Protein AF-A0A821DE70-F1 (afdb_monomer_lite)

Secondary structure (DSSP, 8-state):
-HHHHHHHHTTSHHHHHHHHHHHHHHHHHTTSSS--HHHH---TTS-S----S--HHHHHHHHHHHHHHTTT-TTHHHHHHHHHHHS-HHHHHHHHHT----TT-HHHHHHHHTPPTT-HHHHHHHHHHHTSSSPPPHHHHHHHHHHHHHH---GGGGGGGGGGS-HHHHHHHHHHHTTS-HHHHHHHHHHHHGGGGS-SS--S----HHHHHHHHHTS-TTTS-HHHHHHHHHHHHH-TTTS-HHHHHHHHHHHHTSSSPPTTHHHHHHHHHHH-GGGHHHHHHH-

Structure (mmCIF, N/CA/C/O backbone):
data_AF-A0A821DE70-F1
#
_entry.id   AF-A0A821DE70-F1
#
loop_
_atom_site.group_PDB
_atom_site.id
_atom_site.type_symbol
_atom_site.label_atom_id
_atom_site.label_alt_id
_atom_site.label_comp_id
_atom_site.label_asym_id
_atom_site.label_entity_id
_atom_site.label_seq_id
_atom_site.pdbx_PDB_ins_code
_atom_site.Cartn_x
_atom_site.Cartn_y
_atom_site.Cartn_z
_atom_site.occupancy
_atom_site.B_iso_or_equiv
_atom_site.auth_seq_id
_atom_site.auth_comp_id
_atom_site.auth_asym_id
_atom_site.auth_atom_id
_atom_site.pdbx_PDB_model_num
ATOM 1 N N . MET A 1 1 ? 26.015 22.992 -18.563 1.00 29.41 1 MET A N 1
ATOM 2 C CA . MET A 1 1 ? 25.793 23.488 -19.945 1.00 29.41 1 MET A CA 1
ATOM 3 C C . MET A 1 1 ? 25.348 22.414 -20.948 1.00 29.41 1 MET A C 1
ATOM 5 O O . MET A 1 1 ? 24.567 22.750 -21.824 1.00 29.41 1 MET A O 1
ATOM 9 N N . GLN A 1 2 ? 25.748 21.136 -20.830 1.00 35.53 2 GLN A N 1
ATOM 10 C CA . GLN A 1 2 ? 25.318 20.084 -21.779 1.00 35.53 2 GLN A CA 1
ATOM 11 C C . GLN A 1 2 ? 23.844 19.629 -21.655 1.00 35.53 2 GLN A C 1
ATOM 13 O O . GLN A 1 2 ? 23.287 19.106 -22.616 1.00 35.53 2 GLN A O 1
ATOM 18 N N . TYR A 1 3 ? 23.185 19.858 -20.514 1.00 37.94 3 TYR A N 1
ATOM 19 C CA . TYR A 1 3 ? 21.777 19.473 -20.307 1.00 37.94 3 TYR A CA 1
ATOM 20 C C . TYR A 1 3 ? 20.766 20.397 -21.012 1.00 37.94 3 TYR A C 1
ATOM 22 O O . TYR A 1 3 ? 19.708 19.945 -21.438 1.00 37.94 3 TYR A O 1
ATOM 30 N N . VAL A 1 4 ? 21.101 21.681 -21.180 1.00 35.84 4 VAL A N 1
ATOM 31 C CA . VAL A 1 4 ? 20.195 22.692 -21.762 1.00 35.84 4 VAL A CA 1
ATOM 32 C C . VAL A 1 4 ? 20.172 22.614 -23.294 1.00 35.84 4 VAL A C 1
ATOM 34 O O . VAL A 1 4 ? 19.129 22.809 -23.906 1.00 35.84 4 VAL A O 1
ATOM 37 N N . LEU A 1 5 ? 21.290 22.236 -23.924 1.00 40.12 5 LEU A N 1
ATOM 38 C CA . LEU A 1 5 ? 21.371 22.063 -25.380 1.00 40.12 5 LEU A CA 1
ATOM 39 C C . LEU A 1 5 ? 20.614 20.820 -25.877 1.00 40.12 5 LEU A C 1
ATOM 41 O O . LEU A 1 5 ? 20.003 20.873 -26.940 1.00 40.12 5 LEU A O 1
ATOM 45 N N . LYS A 1 6 ? 20.591 19.720 -25.105 1.00 50.03 6 LYS A N 1
ATOM 46 C CA . LYS A 1 6 ? 19.874 18.490 -25.492 1.00 50.03 6 LYS A CA 1
ATOM 47 C C . LYS A 1 6 ? 18.356 18.675 -25.541 1.00 50.03 6 LYS A C 1
ATOM 49 O O . LYS A 1 6 ? 17.728 18.133 -26.442 1.00 50.03 6 LYS A O 1
ATOM 54 N N . LYS A 1 7 ? 17.774 19.468 -24.634 1.00 48.31 7 LYS A N 1
ATOM 55 C CA . LYS A 1 7 ? 16.316 19.659 -24.557 1.00 48.31 7 LYS A CA 1
ATOM 56 C C . LYS A 1 7 ? 15.743 20.383 -25.791 1.00 48.31 7 LYS A C 1
ATOM 58 O O . LYS A 1 7 ? 14.676 20.009 -26.254 1.00 48.31 7 LYS A O 1
ATOM 63 N N . ASN A 1 8 ? 16.504 21.304 -26.391 1.00 49.06 8 ASN A N 1
ATOM 64 C CA . ASN A 1 8 ? 16.053 22.126 -27.528 1.00 49.06 8 ASN A CA 1
ATOM 65 C C . ASN A 1 8 ? 16.317 21.493 -28.915 1.00 49.06 8 ASN A C 1
ATOM 67 O O . ASN A 1 8 ? 15.771 21.937 -29.920 1.00 49.06 8 ASN A O 1
ATOM 71 N N . LEU A 1 9 ? 17.164 20.458 -29.007 1.00 53.91 9 LEU A N 1
ATOM 72 C CA . LEU A 1 9 ? 17.449 19.753 -30.271 1.00 53.91 9 LEU A CA 1
ATOM 73 C C . LEU A 1 9 ? 16.368 18.724 -30.639 1.00 53.91 9 LEU A C 1
ATOM 75 O O . LEU A 1 9 ? 16.202 18.409 -31.814 1.00 53.91 9 LEU A O 1
ATOM 79 N N . HIS A 1 10 ? 15.615 18.235 -29.651 1.00 53.44 10 HIS A N 1
ATOM 80 C CA . HIS A 1 10 ? 14.504 17.298 -29.843 1.00 53.44 10 HIS A CA 1
ATOM 81 C C . HIS A 1 10 ? 13.223 17.938 -30.390 1.00 53.44 10 HIS A C 1
ATOM 83 O O . HIS A 1 10 ? 12.336 17.216 -30.843 1.00 53.44 10 HIS A O 1
ATOM 89 N N . GLU A 1 11 ? 13.136 19.269 -30.360 1.00 54.28 11 GLU A N 1
ATOM 90 C CA . GLU A 1 11 ? 12.013 20.041 -30.904 1.00 54.28 11 GLU A CA 1
ATOM 91 C C . GLU A 1 11 ? 12.098 20.196 -32.431 1.00 54.28 11 GLU A C 1
ATOM 93 O O . GLU A 1 11 ? 11.100 20.487 -33.083 1.00 54.28 11 GLU A O 1
ATOM 98 N N . LYS A 1 12 ? 13.273 19.949 -33.028 1.00 59.03 12 LYS A N 1
ATOM 99 C CA . LYS A 1 12 ? 13.456 19.925 -34.484 1.00 59.03 12 LYS A CA 1
ATOM 100 C C . LYS A 1 12 ? 13.155 18.523 -35.020 1.00 59.03 12 LYS A C 1
ATOM 102 O O . LYS A 1 12 ? 13.886 17.579 -34.715 1.00 59.03 12 LYS A O 1
ATOM 107 N N . GLU A 1 13 ? 12.113 18.390 -35.848 1.00 57.41 13 GLU A N 1
ATOM 108 C CA . GLU A 1 13 ? 11.654 17.102 -36.409 1.00 57.41 13 GLU A CA 1
ATOM 109 C C . GLU A 1 13 ? 12.774 16.291 -37.083 1.00 57.41 13 GLU A C 1
ATOM 111 O O . GLU A 1 13 ? 12.809 15.066 -36.963 1.00 57.41 13 GLU A O 1
ATOM 116 N N . GLU A 1 14 ? 13.742 16.968 -37.704 1.00 60.22 14 GLU A N 1
ATOM 117 C CA . GLU A 1 14 ? 14.880 16.360 -38.406 1.00 60.22 14 GLU A CA 1
ATOM 118 C C . GLU A 1 14 ? 15.806 15.536 -37.491 1.00 60.22 14 GLU A C 1
ATOM 120 O O . GLU A 1 14 ? 16.376 14.530 -37.916 1.00 60.22 14 GLU A O 1
ATOM 125 N N . PHE A 1 15 ? 15.942 15.918 -36.217 1.00 63.75 15 PHE A N 1
ATOM 126 C CA . PHE A 1 15 ? 16.851 15.259 -35.270 1.00 63.75 15 PHE A CA 1
ATOM 127 C C . PHE A 1 15 ? 16.146 14.269 -34.339 1.00 63.75 15 PHE A C 1
ATOM 129 O O . PHE A 1 15 ? 16.802 13.490 -33.646 1.00 63.75 15 PHE A O 1
ATOM 136 N N . LYS A 1 16 ? 14.813 14.216 -34.375 1.00 66.56 16 LYS A N 1
ATOM 137 C CA . LYS A 1 16 ? 14.004 13.324 -33.541 1.00 66.56 16 LYS A CA 1
ATOM 138 C C . LYS A 1 16 ? 14.326 11.844 -33.778 1.00 66.56 16 LYS A C 1
ATOM 140 O O . LYS A 1 16 ? 14.719 11.152 -32.839 1.00 66.56 16 LYS A O 1
ATOM 145 N N . GLN A 1 17 ? 14.246 11.375 -35.028 1.00 69.31 17 GLN A N 1
ATOM 146 C CA . GLN A 1 17 ? 14.514 9.967 -35.362 1.00 69.31 17 GLN A CA 1
ATOM 147 C C . GLN A 1 17 ? 15.981 9.548 -35.132 1.00 69.31 17 GLN A C 1
ATOM 149 O O . GLN A 1 17 ? 16.204 8.466 -34.578 1.00 69.31 17 GLN A O 1
ATOM 154 N N . PRO A 1 18 ? 17.002 10.347 -35.514 1.00 72.88 18 PRO A N 1
ATOM 155 C CA . PRO A 1 18 ? 18.395 10.008 -35.228 1.00 72.88 18 PRO A CA 1
ATOM 156 C C . PRO A 1 18 ? 18.703 9.916 -33.734 1.00 72.88 18 PRO A C 1
ATOM 158 O O . PRO A 1 18 ? 19.369 8.965 -33.318 1.00 72.88 18 PRO A O 1
ATOM 161 N N . ILE A 1 19 ? 18.217 10.863 -32.919 1.00 73.94 19 ILE A N 1
ATOM 162 C CA . ILE A 1 19 ? 18.520 10.858 -31.485 1.00 73.94 19 ILE A CA 1
ATOM 163 C C . ILE A 1 19 ? 17.785 9.712 -30.779 1.00 73.94 19 ILE A C 1
ATOM 165 O O . ILE A 1 19 ? 18.379 9.044 -29.935 1.00 73.94 19 ILE A O 1
ATOM 169 N N . GLU A 1 20 ? 16.542 9.414 -31.159 1.00 75.38 20 GLU A N 1
ATOM 170 C CA . GLU A 1 20 ? 15.812 8.255 -30.637 1.00 75.38 20 GLU A CA 1
ATOM 171 C C . GLU A 1 20 ? 16.511 6.935 -30.991 1.00 75.38 20 GLU A C 1
ATOM 173 O O . GLU A 1 20 ? 16.757 6.104 -30.115 1.00 75.38 20 GLU A O 1
ATOM 178 N N . ARG A 1 21 ? 16.901 6.751 -32.261 1.00 76.56 21 ARG A N 1
ATOM 179 C CA . ARG A 1 21 ? 17.632 5.557 -32.710 1.00 76.56 21 ARG A CA 1
ATOM 180 C C . ARG A 1 21 ? 18.952 5.403 -31.960 1.00 76.56 21 ARG A C 1
ATOM 182 O O . ARG A 1 21 ? 19.323 4.288 -31.594 1.00 76.56 21 ARG A O 1
ATOM 189 N N . HIS A 1 22 ? 19.647 6.510 -31.715 1.00 76.06 22 HIS A N 1
ATOM 190 C CA . HIS A 1 22 ? 20.871 6.526 -30.927 1.00 76.06 22 HIS A CA 1
ATOM 191 C C . HIS A 1 22 ? 20.600 6.130 -29.469 1.00 76.06 22 HIS A C 1
ATOM 193 O O . HIS A 1 22 ? 21.233 5.206 -28.967 1.00 76.06 22 HIS A O 1
ATOM 199 N N . ALA A 1 23 ? 19.609 6.735 -28.811 1.00 77.25 23 ALA A N 1
ATOM 200 C CA . ALA A 1 23 ? 19.245 6.415 -27.432 1.00 77.25 23 ALA A CA 1
ATOM 201 C C . ALA A 1 23 ? 18.834 4.940 -27.266 1.00 77.25 23 ALA A C 1
ATOM 203 O O . ALA A 1 23 ? 19.305 4.268 -26.351 1.00 77.25 23 ALA A O 1
ATOM 204 N N . LEU A 1 24 ? 18.027 4.402 -28.188 1.00 77.31 24 LEU A N 1
ATOM 205 C CA . LEU A 1 24 ? 17.643 2.987 -28.208 1.00 77.31 24 LEU A CA 1
ATOM 206 C C . LEU A 1 24 ? 18.839 2.059 -28.432 1.00 77.31 24 LEU A C 1
ATOM 208 O O . LEU A 1 24 ? 18.910 0.996 -27.819 1.00 77.31 24 LEU A O 1
ATOM 212 N N . LYS A 1 25 ? 19.786 2.442 -29.297 1.00 78.12 25 LYS A N 1
ATOM 213 C CA . LYS A 1 25 ? 21.012 1.666 -29.524 1.00 78.12 25 LYS A CA 1
ATOM 214 C C . LYS A 1 25 ? 21.839 1.572 -28.240 1.00 78.12 25 LYS A C 1
ATOM 216 O O . LYS A 1 25 ? 22.243 0.477 -27.866 1.00 78.12 25 LYS A O 1
ATOM 221 N N . PHE A 1 26 ? 22.030 2.691 -27.541 1.00 73.25 26 PHE A N 1
ATOM 222 C CA . PHE A 1 26 ? 22.746 2.722 -26.262 1.00 73.25 26 PHE A CA 1
ATOM 223 C C . PHE A 1 26 ? 22.029 1.929 -25.168 1.00 73.25 26 PHE A C 1
ATOM 225 O O . PHE A 1 26 ? 22.673 1.176 -24.445 1.00 73.25 26 PHE A O 1
ATOM 232 N N . LEU A 1 27 ? 20.700 2.012 -25.102 1.00 76.12 27 LEU A N 1
ATOM 233 C CA . LEU A 1 27 ? 19.912 1.236 -24.149 1.00 76.12 27 LEU A CA 1
ATOM 234 C C . LEU A 1 27 ? 19.992 -0.277 -24.427 1.00 76.12 27 LEU A C 1
ATOM 236 O O . LEU A 1 27 ? 20.077 -1.068 -23.495 1.00 76.12 27 LEU A O 1
ATOM 240 N N . LYS A 1 28 ? 20.027 -0.696 -25.700 1.00 78.69 28 LYS A N 1
ATOM 241 C CA . LYS A 1 28 ? 20.225 -2.106 -26.078 1.00 78.69 28 LYS A CA 1
ATOM 242 C C . LYS A 1 28 ? 21.607 -2.629 -25.703 1.00 78.69 28 LYS A C 1
ATOM 244 O O . LYS A 1 28 ? 21.714 -3.806 -25.376 1.00 78.69 28 LYS A O 1
ATOM 249 N N . HIS A 1 29 ? 22.644 -1.791 -25.695 1.00 78.38 29 HIS A N 1
ATOM 250 C CA . HIS A 1 29 ? 23.963 -2.233 -25.240 1.00 78.38 29 HIS A CA 1
ATOM 251 C C . HIS A 1 29 ? 23.918 -2.725 -23.789 1.00 78.38 29 HIS A C 1
ATOM 253 O O . HIS A 1 29 ? 24.567 -3.717 -23.498 1.00 78.38 29 HIS A O 1
ATOM 259 N N . LEU A 1 30 ? 23.068 -2.151 -22.928 1.00 73.81 30 LEU A N 1
ATOM 260 C CA . LEU A 1 30 ? 22.905 -2.597 -21.535 1.00 73.81 30 LEU A CA 1
ATOM 261 C C . LEU A 1 30 ? 22.410 -4.047 -21.394 1.00 73.81 30 LEU A C 1
ATOM 263 O O . LEU A 1 30 ? 22.579 -4.641 -20.335 1.00 73.81 30 LEU A O 1
ATOM 267 N N . THR A 1 31 ? 21.801 -4.626 -22.436 1.00 74.00 31 THR A N 1
ATOM 268 C CA . THR A 1 31 ? 21.417 -6.052 -22.443 1.00 74.00 31 THR A CA 1
ATOM 269 C C . THR A 1 31 ? 22.573 -6.996 -22.776 1.00 74.00 31 THR A C 1
ATOM 271 O O . THR A 1 31 ? 22.446 -8.203 -22.589 1.00 74.00 31 THR A O 1
ATOM 274 N N . ALA A 1 32 ? 23.697 -6.475 -23.276 1.00 74.19 32 ALA A N 1
ATOM 275 C CA . ALA A 1 32 ? 24.884 -7.272 -23.537 1.00 74.19 32 ALA A CA 1
ATOM 276 C C . ALA A 1 32 ? 25.628 -7.568 -22.229 1.00 74.19 32 ALA A C 1
ATOM 278 O O . ALA A 1 32 ? 25.675 -6.735 -21.321 1.00 74.19 32 ALA A O 1
ATOM 279 N N . ALA A 1 33 ? 26.265 -8.740 -22.160 1.00 63.00 33 ALA A N 1
ATOM 280 C CA . ALA A 1 33 ? 27.055 -9.149 -20.998 1.00 63.00 33 ALA A CA 1
ATOM 281 C C . ALA A 1 33 ? 28.213 -8.179 -20.691 1.00 63.00 33 ALA A C 1
ATOM 283 O O . ALA A 1 33 ? 28.612 -8.062 -19.537 1.00 63.00 33 ALA A O 1
ATOM 284 N N . GLN A 1 34 ? 28.715 -7.468 -21.708 1.00 63.78 34 GLN A N 1
ATOM 285 C CA . GLN A 1 34 ? 29.848 -6.548 -21.607 1.00 63.78 34 GLN A CA 1
ATOM 286 C C . GLN A 1 34 ? 29.590 -5.246 -22.384 1.00 63.78 34 GLN A C 1
ATOM 288 O O . GLN A 1 34 ? 28.899 -5.274 -23.413 1.00 63.78 34 GLN A O 1
ATOM 293 N N . PRO A 1 35 ? 30.141 -4.104 -21.927 1.00 65.56 35 PRO A N 1
ATOM 294 C CA . PRO A 1 35 ? 30.046 -2.843 -22.651 1.00 65.56 35 PRO A CA 1
ATOM 295 C C . PRO A 1 35 ? 30.841 -2.904 -23.969 1.00 65.56 35 PRO A C 1
ATOM 297 O O . PRO A 1 35 ? 31.990 -3.340 -23.972 1.00 65.56 35 PRO A O 1
ATOM 300 N N . PRO A 1 36 ? 30.283 -2.443 -25.106 1.00 64.38 36 PRO A N 1
ATOM 301 C CA . PRO A 1 36 ? 31.018 -2.402 -26.367 1.00 64.38 36 PRO A CA 1
ATOM 302 C C . PRO A 1 36 ? 32.282 -1.533 -26.276 1.00 64.38 36 PRO A C 1
ATOM 304 O O . PRO A 1 36 ? 32.195 -0.329 -26.018 1.00 64.38 36 PRO A O 1
ATOM 307 N N . GLU A 1 37 ? 33.443 -2.115 -26.582 1.00 59.94 37 GLU A N 1
ATOM 308 C CA . GLU A 1 37 ? 34.752 -1.439 -26.523 1.00 59.94 37 GLU A CA 1
ATOM 309 C C . GLU A 1 37 ? 34.791 -0.127 -27.328 1.00 59.94 37 GLU A C 1
ATOM 311 O O . GLU A 1 37 ? 35.424 0.842 -26.922 1.00 59.94 37 GLU A O 1
ATOM 316 N N . ALA A 1 38 ? 34.047 -0.054 -28.437 1.00 59.59 38 ALA A N 1
ATOM 317 C CA . ALA A 1 38 ? 34.005 1.107 -29.330 1.00 59.59 38 ALA A CA 1
ATOM 318 C C . ALA A 1 38 ? 33.391 2.383 -28.717 1.00 59.59 38 ALA A C 1
ATOM 320 O O . ALA A 1 38 ? 33.558 3.466 -29.276 1.00 59.59 38 ALA A O 1
ATOM 321 N N . HIS A 1 39 ? 32.632 2.267 -27.623 1.00 56.38 39 HIS A N 1
ATOM 322 C CA . HIS A 1 39 ? 31.908 3.392 -27.015 1.00 56.38 39 HIS A CA 1
ATOM 323 C C . HIS A 1 39 ? 32.277 3.644 -25.549 1.00 56.38 39 HIS A C 1
ATOM 325 O O . HIS A 1 39 ? 32.031 4.743 -25.059 1.00 56.38 39 HIS A O 1
ATOM 331 N N . PHE A 1 40 ? 32.854 2.649 -24.871 1.00 59.84 40 PHE A N 1
ATOM 332 C CA . PHE A 1 40 ? 33.166 2.696 -23.437 1.00 59.84 40 PHE A CA 1
ATOM 333 C C . PHE A 1 40 ? 34.630 2.369 -23.118 1.00 59.84 40 PHE A C 1
ATOM 335 O O . PHE A 1 40 ? 35.006 2.383 -21.949 1.00 59.84 40 PHE A O 1
ATOM 342 N N . GLY A 1 41 ? 35.455 2.072 -24.129 1.00 52.12 41 GLY A N 1
ATOM 343 C CA . GLY A 1 41 ? 36.897 1.962 -23.954 1.00 52.12 41 GLY A CA 1
ATOM 344 C C . GLY A 1 41 ? 37.496 3.341 -23.706 1.00 52.12 41 GLY A C 1
ATOM 345 O O . GLY A 1 41 ? 37.697 4.102 -24.652 1.00 52.12 41 GLY A O 1
ATOM 346 N N . GLU A 1 42 ? 37.762 3.674 -22.444 1.00 49.28 42 GLU A N 1
ATOM 347 C CA . GLU A 1 42 ? 38.660 4.781 -22.120 1.00 49.28 42 GLU A CA 1
ATOM 348 C C . GLU A 1 42 ? 40.070 4.480 -22.648 1.00 49.28 42 GLU A C 1
ATOM 350 O O . GLU A 1 42 ? 40.498 3.329 -22.755 1.00 49.28 42 GLU A O 1
ATOM 355 N N . ASP A 1 43 ? 40.754 5.551 -23.042 1.00 43.00 43 ASP A N 1
ATOM 356 C CA . ASP A 1 43 ? 42.039 5.593 -23.724 1.00 43.00 43 ASP A CA 1
ATOM 357 C C . ASP A 1 43 ? 43.021 4.465 -23.367 1.00 43.00 43 ASP A C 1
ATOM 359 O O . ASP A 1 43 ? 43.380 4.251 -22.209 1.00 43.00 43 ASP A O 1
ATOM 363 N N . LYS A 1 44 ? 43.585 3.840 -24.412 1.00 46.50 44 LYS A N 1
ATOM 364 C CA . LYS A 1 44 ? 44.682 2.844 -24.403 1.00 46.50 44 LYS A CA 1
ATOM 365 C C . LYS A 1 44 ? 45.987 3.286 -23.695 1.00 46.50 44 LYS A C 1
ATOM 367 O O . LYS A 1 44 ? 47.038 2.695 -23.934 1.00 46.50 44 LYS A O 1
ATOM 372 N N . LYS A 1 45 ? 45.980 4.340 -22.876 1.00 42.88 45 LYS A N 1
ATOM 373 C CA . LYS A 1 45 ? 47.171 4.944 -22.262 1.00 42.88 45 LYS A CA 1
ATOM 374 C C . LYS A 1 45 ? 47.235 4.869 -20.740 1.00 42.88 45 LYS A C 1
ATOM 376 O O . LYS A 1 45 ? 48.242 5.308 -20.195 1.00 42.88 45 LYS A O 1
ATOM 381 N N . SER A 1 46 ? 46.255 4.276 -20.061 1.00 41.41 46 SER A N 1
ATOM 382 C CA . SER A 1 46 ? 46.419 3.919 -18.650 1.00 41.41 46 SER A CA 1
ATOM 383 C C . SER A 1 46 ? 46.180 2.430 -18.459 1.00 41.41 46 SER A C 1
ATOM 385 O O . SER A 1 46 ? 45.105 1.899 -18.713 1.00 41.41 46 SER A O 1
ATOM 387 N N . SER A 1 47 ? 47.254 1.756 -18.088 1.00 39.34 47 SER A N 1
ATOM 388 C CA . SER A 1 47 ? 47.373 0.344 -17.768 1.00 39.34 47 SER A CA 1
ATOM 389 C C . SER A 1 47 ? 46.250 -0.155 -16.852 1.00 39.34 47 SER A C 1
ATOM 391 O O . SER A 1 47 ? 45.882 0.542 -15.908 1.00 39.34 47 SER A O 1
ATOM 393 N N . THR A 1 48 ? 45.831 -1.414 -17.058 1.00 40.03 48 THR A N 1
ATOM 394 C CA . THR A 1 48 ? 45.128 -2.281 -16.081 1.00 40.03 48 THR A CA 1
ATOM 395 C C . THR A 1 48 ? 43.828 -1.682 -15.532 1.00 40.03 48 THR A C 1
ATOM 397 O O . THR A 1 48 ? 43.836 -0.977 -14.535 1.00 40.03 48 THR A O 1
ATOM 400 N N . ILE A 1 49 ? 42.670 -1.908 -16.147 1.00 41.25 49 ILE A N 1
ATOM 401 C CA . ILE A 1 49 ? 41.851 -3.124 -16.032 1.00 41.25 49 ILE A CA 1
ATOM 402 C C . ILE A 1 49 ? 40.913 -3.115 -17.248 1.00 41.25 49 ILE A C 1
ATOM 404 O O . ILE A 1 49 ? 40.214 -2.129 -17.478 1.00 41.25 49 ILE A O 1
ATOM 408 N N . VAL A 1 50 ? 40.886 -4.193 -18.035 1.00 46.16 50 VAL A N 1
ATOM 409 C CA . VAL A 1 50 ? 39.765 -4.433 -18.955 1.00 46.16 50 VAL A CA 1
ATOM 410 C C . VAL A 1 50 ? 38.556 -4.613 -18.046 1.00 46.16 50 VAL A C 1
ATOM 412 O O . VAL A 1 50 ? 38.457 -5.631 -17.364 1.00 46.16 50 VAL A O 1
ATOM 415 N N . ASN A 1 51 ? 37.714 -3.589 -17.905 1.00 47.94 51 ASN A N 1
ATOM 416 C CA . ASN A 1 51 ? 36.502 -3.713 -17.106 1.00 47.94 51 ASN A CA 1
ATOM 417 C C . ASN A 1 51 ? 35.552 -4.643 -17.872 1.00 47.94 51 ASN A C 1
ATOM 419 O O . ASN A 1 51 ? 34.712 -4.192 -18.645 1.00 47.94 51 ASN A O 1
ATOM 423 N N . ASP A 1 52 ? 35.710 -5.950 -17.646 1.00 55.00 52 ASP A N 1
ATOM 424 C CA . ASP A 1 52 ? 34.857 -7.041 -18.142 1.00 55.00 52 ASP A CA 1
ATOM 425 C C . ASP A 1 52 ? 33.408 -6.940 -17.624 1.00 55.00 52 ASP A C 1
ATOM 427 O O . ASP A 1 52 ? 32.558 -7.768 -17.954 1.00 55.00 52 ASP A O 1
ATOM 431 N N . THR A 1 53 ? 33.116 -5.933 -16.798 1.00 63.91 53 THR A N 1
ATOM 432 C CA . THR A 1 53 ? 31.838 -5.698 -16.140 1.00 63.91 53 THR A CA 1
ATOM 433 C C . THR A 1 53 ? 31.359 -4.263 -16.361 1.00 63.91 53 THR A C 1
ATOM 435 O O . THR A 1 53 ? 32.137 -3.310 -16.433 1.00 63.91 53 THR A O 1
ATOM 438 N N . TRP A 1 54 ? 30.039 -4.100 -16.469 1.00 70.31 54 TRP A N 1
ATOM 439 C CA . TRP A 1 54 ? 29.400 -2.787 -16.527 1.00 70.31 54 TRP A CA 1
ATOM 440 C C . TRP A 1 54 ? 29.716 -1.974 -15.266 1.00 70.31 54 TRP A C 1
ATOM 442 O O . TRP A 1 54 ? 29.364 -2.376 -14.160 1.00 70.31 54 TRP A O 1
ATOM 452 N N . THR A 1 55 ? 30.336 -0.805 -15.430 1.00 73.38 55 THR A N 1
ATOM 453 C CA . THR A 1 55 ? 30.578 0.136 -14.327 1.00 73.38 55 THR A CA 1
ATOM 454 C C . THR A 1 55 ? 29.405 1.099 -14.164 1.00 73.38 55 THR A C 1
ATOM 456 O O . THR A 1 55 ? 28.764 1.481 -15.145 1.00 73.38 55 THR A O 1
ATOM 459 N N . GLU A 1 56 ? 29.157 1.577 -12.944 1.00 69.69 56 GLU A N 1
ATOM 460 C CA . GLU A 1 56 ? 28.113 2.573 -12.651 1.00 69.69 56 GLU A CA 1
ATOM 461 C C . GLU A 1 56 ? 28.204 3.810 -13.567 1.00 69.69 56 GLU A C 1
ATOM 463 O O . GLU A 1 56 ? 27.190 4.297 -14.069 1.00 69.69 56 GLU A O 1
ATOM 468 N N . HIS A 1 57 ? 29.426 4.274 -13.853 1.00 70.88 57 HIS A N 1
ATOM 469 C CA . HIS A 1 57 ? 29.676 5.394 -14.759 1.00 70.88 57 HIS A CA 1
ATOM 470 C C . HIS A 1 57 ? 29.206 5.097 -16.194 1.00 70.88 57 HIS A C 1
ATOM 472 O O . HIS A 1 57 ? 28.459 5.884 -16.774 1.00 70.88 57 HIS A O 1
ATOM 478 N N . SER A 1 58 ? 29.569 3.934 -16.747 1.00 70.38 58 SER A N 1
ATOM 479 C CA . SER A 1 58 ? 29.166 3.529 -18.103 1.00 70.38 58 SER A CA 1
ATOM 480 C C . SER A 1 58 ? 27.645 3.366 -18.248 1.00 70.38 58 SER A C 1
ATOM 482 O O . SER A 1 58 ? 27.059 3.794 -19.247 1.00 70.38 58 SER A O 1
ATOM 484 N N . ILE A 1 59 ? 26.973 2.849 -17.213 1.00 70.69 59 ILE A N 1
ATOM 485 C CA . ILE A 1 59 ? 25.510 2.717 -17.175 1.00 70.69 59 ILE A CA 1
ATOM 486 C C . ILE A 1 59 ? 24.852 4.106 -17.137 1.00 70.69 59 ILE A C 1
ATOM 488 O O . ILE A 1 59 ? 23.923 4.386 -17.903 1.00 70.69 59 ILE A O 1
ATOM 492 N N . ARG A 1 60 ? 25.377 5.019 -16.308 1.00 72.31 60 ARG A N 1
ATOM 493 C CA . ARG A 1 60 ? 24.906 6.410 -16.210 1.00 72.31 60 ARG A CA 1
ATOM 494 C C . ARG A 1 60 ? 25.139 7.236 -17.471 1.00 72.31 60 ARG A C 1
ATOM 496 O O . ARG A 1 60 ? 24.483 8.256 -17.623 1.00 72.31 60 ARG A O 1
ATOM 503 N N . LEU A 1 61 ? 25.999 6.823 -18.398 1.00 72.12 61 LEU A N 1
ATOM 504 C CA . LEU A 1 61 ? 26.112 7.475 -19.709 1.00 72.12 61 LEU A CA 1
ATOM 505 C C . LEU A 1 61 ? 24.989 7.050 -20.670 1.00 72.12 61 LEU A C 1
ATOM 507 O O . LEU A 1 61 ? 24.541 7.852 -21.492 1.00 72.12 61 LEU A O 1
ATOM 511 N N . CYS A 1 62 ? 24.494 5.814 -20.545 1.00 71.38 62 CYS A N 1
ATOM 512 C CA . CYS A 1 62 ? 23.490 5.240 -21.448 1.00 71.38 62 CYS A CA 1
ATOM 513 C C . CYS A 1 62 ? 22.057 5.687 -21.129 1.00 71.38 62 CYS A C 1
ATOM 515 O O . CYS A 1 62 ? 21.237 5.862 -22.030 1.00 71.38 62 CYS A O 1
ATOM 517 N N . LEU A 1 63 ? 21.743 5.851 -19.843 1.00 74.31 63 LEU A N 1
ATOM 518 C CA . LEU A 1 63 ? 20.376 6.068 -19.366 1.00 74.31 63 LEU A CA 1
ATOM 519 C C . LEU A 1 63 ? 19.829 7.500 -19.563 1.00 74.31 63 LEU A C 1
ATOM 521 O O . LEU A 1 63 ? 18.703 7.624 -20.045 1.00 74.31 63 LEU A O 1
ATOM 525 N N . PRO A 1 64 ? 20.557 8.595 -19.262 1.00 72.69 64 PRO A N 1
ATOM 526 C CA . PRO A 1 64 ? 19.962 9.930 -19.150 1.00 72.69 64 PRO A CA 1
ATOM 527 C C . PRO A 1 64 ? 19.332 10.448 -20.438 1.00 72.69 64 PRO A C 1
ATOM 529 O O . PRO A 1 64 ? 18.276 11.072 -20.393 1.00 72.69 64 PRO A O 1
ATOM 532 N N . LEU A 1 65 ? 19.947 10.166 -21.594 1.00 75.06 65 LEU A N 1
ATOM 533 C CA . LEU A 1 65 ? 19.385 10.572 -22.883 1.00 75.06 65 LEU A CA 1
ATOM 534 C C . LEU A 1 65 ? 18.035 9.889 -23.119 1.00 75.06 65 LEU A C 1
ATOM 536 O O . LEU A 1 65 ? 17.054 10.557 -23.430 1.00 75.06 65 LEU A O 1
ATOM 540 N N . TYR A 1 66 ? 17.975 8.573 -22.919 1.00 75.06 66 TYR A N 1
ATOM 541 C CA . TYR A 1 66 ? 16.745 7.813 -23.094 1.00 75.06 66 TYR A CA 1
ATOM 542 C C . TYR A 1 66 ? 15.664 8.249 -22.103 1.00 75.06 66 TYR A C 1
ATOM 544 O O . TYR A 1 66 ? 14.511 8.431 -22.475 1.00 75.06 66 TYR A O 1
ATOM 552 N N . LEU A 1 67 ? 16.035 8.471 -20.843 1.00 73.75 67 LEU A N 1
ATOM 553 C CA . LEU A 1 67 ? 15.097 8.884 -19.803 1.00 73.75 67 LEU A CA 1
ATOM 554 C C . LEU A 1 67 ? 14.565 10.301 -20.032 1.00 73.75 67 LEU A C 1
ATOM 556 O O . LEU A 1 67 ? 13.378 10.529 -19.828 1.00 73.75 67 LEU A O 1
ATOM 560 N N . SER A 1 68 ? 15.387 11.216 -20.554 1.00 72.94 68 SER A N 1
ATOM 561 C CA . SER A 1 68 ? 14.937 12.561 -20.938 1.00 72.94 68 SER A CA 1
ATOM 562 C C . SER A 1 68 ? 13.932 12.570 -22.095 1.00 72.94 68 SER A C 1
ATOM 564 O O . SER A 1 68 ? 13.172 13.524 -22.230 1.00 72.94 68 SER A O 1
ATOM 566 N N . LEU A 1 69 ? 13.900 11.504 -22.904 1.00 75.00 69 LEU A N 1
ATOM 567 C CA . LEU A 1 69 ? 12.982 11.359 -24.034 1.00 75.00 69 LEU A CA 1
ATOM 568 C C . LEU A 1 69 ? 11.609 10.813 -23.643 1.00 75.00 69 LEU A C 1
ATOM 570 O O . LEU A 1 69 ? 10.633 11.071 -24.341 1.00 75.00 69 LEU A O 1
ATOM 574 N N . ILE A 1 70 ? 11.517 10.066 -22.542 1.00 73.94 70 ILE A N 1
ATOM 575 C CA . ILE A 1 70 ? 10.279 9.389 -22.131 1.00 73.94 70 ILE A CA 1
ATOM 576 C C . ILE A 1 70 ? 9.127 10.361 -21.860 1.00 73.94 70 ILE A C 1
ATOM 578 O O . ILE A 1 70 ? 8.039 10.078 -22.354 1.00 73.94 70 ILE A O 1
ATOM 582 N N . PRO A 1 71 ? 9.317 11.498 -21.159 1.00 71.06 71 PRO A N 1
ATOM 583 C CA . PRO A 1 71 ? 8.240 12.469 -20.954 1.00 71.06 71 PRO A CA 1
ATOM 584 C C . PRO A 1 71 ? 7.675 13.056 -22.256 1.00 71.06 71 PRO A C 1
ATOM 586 O O . PRO A 1 71 ? 6.548 13.535 -22.271 1.00 71.06 71 PRO A O 1
ATOM 589 N N . SER A 1 72 ? 8.447 13.038 -23.348 1.00 71.75 72 SER A N 1
ATOM 590 C CA . SER A 1 72 ? 8.005 13.499 -24.671 1.00 71.75 72 SER A CA 1
ATOM 591 C C . SER A 1 72 ? 7.471 12.363 -25.552 1.00 71.75 72 SER A C 1
ATOM 593 O O . SER A 1 72 ? 6.651 12.607 -26.435 1.00 71.75 72 SER A O 1
ATOM 595 N N . TYR A 1 73 ? 7.925 11.127 -25.322 1.00 73.81 73 TYR A N 1
ATOM 596 C CA . TYR A 1 73 ? 7.626 9.940 -26.127 1.00 73.81 73 TYR A CA 1
ATOM 597 C C . TYR A 1 73 ? 7.279 8.751 -25.234 1.00 73.81 73 TYR A C 1
ATOM 599 O O . TYR A 1 73 ? 8.092 7.858 -24.988 1.00 73.81 73 TYR A O 1
ATOM 607 N N . HIS A 1 74 ? 6.037 8.718 -24.761 1.00 73.69 74 HIS A N 1
ATOM 608 C CA . HIS A 1 74 ? 5.598 7.730 -23.779 1.00 73.69 74 HIS A CA 1
ATOM 609 C C . HIS A 1 74 ? 5.681 6.272 -24.269 1.00 73.69 74 HIS A C 1
ATOM 611 O O . HIS A 1 74 ? 5.922 5.377 -23.463 1.00 73.69 74 HIS A O 1
ATOM 617 N N . TYR A 1 75 ? 5.602 6.003 -25.579 1.00 77.75 75 TYR A N 1
ATOM 618 C CA . TYR A 1 75 ? 5.757 4.646 -26.141 1.00 77.75 75 TYR A CA 1
ATOM 619 C C . TYR A 1 75 ? 7.130 4.013 -25.876 1.00 77.75 75 TYR A C 1
ATOM 621 O O . TYR A 1 75 ? 7.246 2.786 -25.828 1.00 77.75 75 TYR A O 1
ATOM 629 N N . LEU A 1 76 ? 8.162 4.822 -25.616 1.00 78.25 76 LEU A N 1
ATOM 630 C CA . LEU A 1 76 ? 9.490 4.345 -25.227 1.00 78.25 76 LEU A CA 1
ATOM 631 C C . LEU A 1 76 ? 9.479 3.601 -23.880 1.00 78.25 76 LEU A C 1
ATOM 633 O O . LEU A 1 76 ? 10.412 2.853 -23.572 1.00 78.25 76 LEU A O 1
ATOM 637 N N . ILE A 1 77 ? 8.428 3.752 -23.072 1.00 78.94 77 ILE A N 1
ATOM 638 C CA . ILE A 1 77 ? 8.317 3.060 -21.789 1.00 78.94 77 ILE A CA 1
ATOM 639 C C . ILE A 1 77 ? 8.194 1.539 -21.946 1.00 78.94 77 ILE A C 1
ATOM 641 O O . ILE A 1 77 ? 8.782 0.796 -21.163 1.00 78.94 77 ILE A O 1
ATOM 645 N N . LEU A 1 78 ? 7.507 1.072 -22.993 1.00 80.50 78 LEU A N 1
ATOM 646 C CA . LEU A 1 78 ? 7.306 -0.355 -23.266 1.00 80.50 78 LEU A CA 1
ATOM 647 C C . LEU A 1 78 ? 8.630 -1.029 -23.653 1.00 80.50 78 LEU A C 1
ATOM 649 O O . LEU A 1 78 ? 8.981 -2.100 -23.147 1.00 80.50 78 LEU A O 1
ATOM 653 N N . SER A 1 79 ? 9.411 -0.350 -24.495 1.00 80.88 79 SER A N 1
ATOM 654 C CA . SER A 1 79 ? 10.760 -0.778 -24.871 1.00 80.88 79 SER A CA 1
ATOM 655 C C . SER A 1 79 ? 11.686 -0.836 -23.659 1.00 80.88 79 SER A C 1
ATOM 657 O O . SER A 1 79 ? 12.458 -1.785 -23.515 1.00 80.88 79 SER A O 1
ATOM 659 N N . LEU A 1 80 ? 11.578 0.134 -22.746 1.00 81.94 80 LEU A N 1
ATOM 660 C CA . LEU A 1 80 ? 12.357 0.107 -21.516 1.00 81.94 80 LEU A CA 1
ATOM 661 C C . LEU A 1 80 ? 11.943 -1.041 -20.601 1.00 81.94 80 LEU A C 1
ATOM 663 O O . LEU A 1 80 ? 12.822 -1.705 -20.073 1.00 81.94 80 LEU A O 1
ATOM 667 N N . ALA A 1 81 ? 10.650 -1.305 -20.417 1.00 82.50 81 ALA A N 1
ATOM 668 C CA . ALA A 1 81 ? 10.209 -2.427 -19.592 1.00 82.50 81 ALA A CA 1
ATOM 669 C C . ALA A 1 81 ? 10.743 -3.763 -20.127 1.00 82.50 81 ALA A C 1
ATOM 671 O O . ALA A 1 81 ? 11.208 -4.596 -19.355 1.00 82.50 81 ALA A O 1
ATOM 672 N N . THR A 1 82 ? 10.768 -3.929 -21.451 1.00 83.12 82 THR A N 1
ATOM 673 C CA . THR A 1 82 ? 11.368 -5.104 -22.099 1.00 83.12 82 THR A CA 1
ATOM 674 C C . THR A 1 82 ? 12.862 -5.204 -21.786 1.00 83.12 82 THR A C 1
ATOM 676 O O . THR A 1 82 ? 13.333 -6.245 -21.335 1.00 83.12 82 THR A O 1
ATOM 679 N N . ILE A 1 83 ? 13.611 -4.111 -21.942 1.00 82.62 83 ILE A N 1
ATOM 680 C CA . ILE A 1 83 ? 15.050 -4.089 -21.644 1.00 82.62 83 ILE A CA 1
ATOM 681 C C . ILE A 1 83 ? 15.308 -4.304 -20.150 1.00 82.62 83 ILE A C 1
ATOM 683 O O . ILE A 1 83 ? 16.195 -5.067 -19.791 1.00 82.62 83 ILE A O 1
ATOM 687 N N . TYR A 1 84 ? 14.483 -3.731 -19.275 1.00 83.25 84 TYR A N 1
ATOM 688 C CA . TYR A 1 84 ? 14.560 -3.918 -17.830 1.00 83.25 84 TYR A CA 1
ATOM 689 C C . TYR A 1 84 ? 14.496 -5.398 -17.440 1.00 83.25 84 TYR A C 1
ATOM 691 O O . TYR A 1 84 ? 15.214 -5.818 -16.539 1.00 83.25 84 TYR A O 1
ATOM 699 N N . THR A 1 85 ? 13.699 -6.221 -18.131 1.00 84.12 85 THR A N 1
ATOM 700 C CA . THR A 1 85 ? 13.677 -7.670 -17.857 1.00 84.12 85 THR A CA 1
ATOM 701 C C . THR A 1 85 ? 14.975 -8.388 -18.231 1.00 84.12 85 THR A C 1
ATOM 703 O O . THR A 1 85 ? 15.301 -9.394 -17.606 1.00 84.12 85 THR A O 1
ATOM 706 N N . ALA A 1 86 ? 15.727 -7.858 -19.198 1.00 82.12 86 ALA A N 1
ATOM 707 C CA . ALA A 1 86 ? 16.926 -8.475 -19.760 1.00 82.12 86 ALA A CA 1
ATOM 708 C C . ALA A 1 86 ? 18.247 -7.996 -19.124 1.00 82.12 86 ALA A C 1
ATOM 710 O O . ALA A 1 86 ? 19.285 -8.600 -19.374 1.00 82.12 86 ALA A O 1
ATOM 711 N N . VAL A 1 87 ? 18.233 -6.926 -18.320 1.00 81.50 87 VAL A N 1
ATOM 712 C CA . VAL A 1 87 ? 19.443 -6.371 -17.679 1.00 81.50 87 VAL A CA 1
ATOM 713 C C . VAL A 1 87 ? 19.740 -6.986 -16.302 1.00 81.50 87 VAL A C 1
ATOM 715 O O . VAL A 1 87 ? 18.858 -7.538 -15.635 1.00 81.50 87 VAL A O 1
ATOM 718 N N . ASN A 1 88 ? 20.998 -6.870 -15.862 1.00 78.56 88 ASN A N 1
ATOM 719 C CA . ASN A 1 88 ? 21.469 -7.340 -14.555 1.00 78.56 88 ASN A CA 1
ATOM 720 C C . ASN A 1 88 ? 20.938 -6.476 -13.382 1.00 78.56 88 ASN A C 1
ATOM 722 O O . ASN A 1 88 ? 20.349 -5.410 -13.573 1.00 78.56 88 ASN A O 1
ATOM 726 N N . GLY A 1 89 ? 21.128 -6.954 -12.147 1.00 74.69 89 GLY A N 1
ATOM 727 C CA . GLY A 1 89 ? 20.606 -6.307 -10.933 1.00 74.69 89 GLY A CA 1
ATOM 728 C C . GLY A 1 89 ? 21.091 -4.868 -10.726 1.00 74.69 89 GLY A C 1
ATOM 729 O O . GLY A 1 89 ? 20.290 -4.007 -10.366 1.00 74.69 89 GLY A O 1
ATOM 730 N N . ASP A 1 90 ? 22.359 -4.589 -11.026 1.00 72.69 90 ASP A N 1
ATOM 731 C CA . ASP A 1 90 ? 22.962 -3.265 -10.824 1.00 72.69 90 ASP A CA 1
ATOM 732 C C . ASP A 1 90 ? 22.374 -2.218 -11.783 1.00 72.69 90 ASP A C 1
ATOM 734 O O . ASP A 1 90 ? 22.013 -1.112 -11.376 1.00 72.69 90 ASP A O 1
ATOM 738 N N . ILE A 1 91 ? 22.164 -2.591 -13.053 1.00 74.81 91 ILE A N 1
ATOM 739 C CA . ILE A 1 91 ? 21.505 -1.725 -14.040 1.00 74.81 91 ILE A CA 1
ATOM 740 C C . ILE A 1 91 ? 20.037 -1.494 -13.657 1.00 74.81 91 ILE A C 1
ATOM 742 O O . ILE A 1 91 ? 19.528 -0.381 -13.808 1.00 74.81 91 ILE A O 1
ATOM 746 N N . LYS A 1 92 ? 19.346 -2.510 -13.120 1.00 78.81 92 LYS A N 1
ATOM 747 C CA . LYS A 1 92 ? 17.955 -2.369 -12.657 1.00 78.81 92 LYS A CA 1
ATOM 748 C C . LYS A 1 92 ? 17.813 -1.308 -11.567 1.00 78.81 92 LYS A C 1
ATOM 750 O O . LYS A 1 92 ? 16.861 -0.531 -11.634 1.00 78.81 92 LYS A O 1
ATOM 755 N N . GLN A 1 93 ? 18.733 -1.258 -10.601 1.00 74.62 93 GLN A N 1
ATOM 756 C CA . GLN A 1 93 ? 18.711 -0.249 -9.533 1.00 74.62 93 GLN A CA 1
ATOM 757 C C . GLN A 1 93 ? 18.854 1.165 -10.104 1.00 74.62 93 GLN A C 1
ATOM 759 O O . GLN A 1 93 ? 18.030 2.034 -9.824 1.00 74.62 93 GLN A O 1
ATOM 764 N N . LEU A 1 94 ? 19.806 1.367 -11.017 1.00 69.81 94 LEU A N 1
ATOM 765 C CA . LEU A 1 94 ? 20.027 2.669 -11.650 1.00 69.81 94 LEU A CA 1
ATOM 766 C C . LEU A 1 94 ? 18.847 3.121 -12.528 1.00 69.81 94 LEU A C 1
ATOM 768 O O . LEU A 1 94 ? 18.564 4.312 -12.614 1.00 69.81 94 LEU A O 1
ATOM 772 N N . ILE A 1 95 ? 18.114 2.199 -13.162 1.00 73.88 95 ILE A N 1
ATOM 773 C CA . ILE A 1 95 ? 16.898 2.544 -13.924 1.00 73.88 95 ILE A CA 1
ATOM 774 C C . ILE A 1 95 ? 15.756 2.998 -12.997 1.00 73.88 95 ILE A C 1
ATOM 776 O O . ILE A 1 95 ? 14.971 3.868 -13.385 1.00 73.88 95 ILE A O 1
ATOM 780 N N . ILE A 1 96 ? 15.646 2.413 -11.798 1.00 71.00 96 ILE A N 1
ATOM 781 C CA . ILE A 1 96 ? 14.605 2.736 -10.806 1.00 71.00 96 ILE A CA 1
ATOM 782 C C . ILE A 1 96 ? 14.809 4.141 -10.220 1.00 71.00 96 ILE A C 1
ATOM 784 O O . ILE A 1 96 ? 13.827 4.848 -9.985 1.00 71.00 96 ILE A O 1
ATOM 788 N N . GLU A 1 97 ? 16.058 4.553 -9.991 1.00 63.84 97 GLU A N 1
ATOM 789 C CA . GLU A 1 97 ? 16.382 5.839 -9.355 1.00 63.84 97 GLU A CA 1
ATOM 790 C C . GLU A 1 97 ? 16.016 7.061 -10.213 1.00 63.84 97 GLU A C 1
ATOM 792 O O . GLU A 1 97 ? 15.664 8.108 -9.677 1.00 63.84 97 GLU A O 1
ATOM 797 N N . VAL A 1 98 ? 16.056 6.947 -11.543 1.00 54.84 98 VAL A N 1
ATOM 798 C CA . VAL A 1 98 ? 16.109 8.113 -12.448 1.00 54.84 98 VAL A CA 1
ATOM 799 C C . VAL A 1 98 ? 14.741 8.461 -13.066 1.00 54.84 98 VAL A C 1
ATOM 801 O O . VAL A 1 98 ? 14.661 8.900 -14.210 1.00 54.84 98 VAL A O 1
ATOM 804 N N . ARG A 1 99 ? 13.618 8.250 -12.365 1.00 62.25 99 ARG A N 1
ATOM 805 C CA . ARG A 1 99 ? 12.284 8.472 -12.965 1.00 62.25 99 ARG A CA 1
ATOM 806 C C . ARG A 1 99 ? 11.405 9.473 -12.229 1.00 62.25 99 ARG A C 1
ATOM 808 O O . ARG A 1 99 ? 10.828 9.161 -11.197 1.00 62.25 99 ARG A O 1
ATOM 815 N N . GLU A 1 100 ? 11.198 10.604 -12.898 1.00 55.22 100 GLU A N 1
ATOM 816 C CA . GLU A 1 100 ? 10.007 11.451 -12.823 1.00 55.22 100 GLU A CA 1
ATOM 817 C C . GLU A 1 100 ? 9.233 11.245 -14.136 1.00 55.22 100 GLU A C 1
ATOM 819 O O . GLU A 1 100 ? 9.801 11.387 -15.220 1.00 55.22 100 GLU A O 1
ATOM 824 N N . MET A 1 101 ? 7.964 10.839 -14.080 1.00 60.97 101 MET A N 1
ATOM 825 C CA . MET A 1 101 ? 7.149 10.607 -15.280 1.00 60.97 101 MET A CA 1
ATOM 826 C C . MET A 1 101 ? 5.809 11.326 -15.178 1.00 60.97 101 MET A C 1
ATOM 828 O O . MET A 1 101 ? 5.234 11.427 -14.098 1.00 60.97 101 MET A O 1
ATOM 832 N N . GLY A 1 102 ? 5.308 11.803 -16.319 1.00 55.59 102 GLY A N 1
ATOM 833 C CA . GLY A 1 102 ? 3.998 12.440 -16.428 1.00 55.59 102 GLY A CA 1
ATOM 834 C C . GLY A 1 102 ? 2.849 11.429 -16.355 1.00 55.59 102 GLY A C 1
ATOM 835 O O . GLY A 1 102 ? 2.898 10.364 -16.965 1.00 55.59 102 GLY A O 1
ATOM 836 N N . MET A 1 103 ? 1.796 11.789 -15.621 1.00 52.25 103 MET A N 1
ATOM 837 C CA . MET A 1 103 ? 0.689 10.916 -15.189 1.00 52.25 103 MET A CA 1
ATOM 838 C C . MET A 1 103 ? -0.359 10.586 -16.262 1.00 52.25 103 MET A C 1
ATOM 840 O O . MET A 1 103 ? -1.237 9.767 -16.022 1.00 52.25 103 MET A O 1
ATOM 844 N N . GLY A 1 104 ? -0.265 11.180 -17.454 1.00 56.69 104 GLY A N 1
ATOM 845 C CA . GLY A 1 104 ? -1.333 11.147 -18.460 1.00 56.69 104 GLY A CA 1
ATOM 846 C C . GLY A 1 104 ? -1.110 10.239 -19.670 1.00 56.69 104 GLY A C 1
ATOM 847 O O . GLY A 1 104 ? -1.786 10.436 -20.676 1.00 56.69 104 GLY A O 1
ATOM 848 N N . SER A 1 105 ? -0.151 9.305 -19.650 1.00 68.50 105 SER A N 1
ATOM 849 C CA . SER A 1 105 ? 0.149 8.520 -20.858 1.00 68.50 105 SER A CA 1
ATOM 850 C C . SER A 1 105 ? -0.663 7.218 -20.964 1.00 68.50 105 SER A C 1
ATOM 852 O O . SER A 1 105 ? -0.588 6.392 -20.046 1.00 68.50 105 SER A O 1
ATOM 854 N N . PRO A 1 106 ? -1.371 6.966 -22.082 1.00 77.25 106 PRO A N 1
ATOM 855 C CA . PRO A 1 106 ? -2.058 5.692 -22.315 1.00 77.25 106 PRO A CA 1
ATOM 856 C C . PRO A 1 106 ? -1.087 4.501 -22.407 1.00 77.25 106 PRO A C 1
ATOM 858 O O . PRO A 1 106 ? -1.471 3.349 -22.209 1.00 77.25 106 PRO A O 1
ATOM 861 N N . GLU A 1 107 ? 0.194 4.748 -22.672 1.00 78.31 107 GLU A N 1
ATOM 862 C CA . GLU A 1 107 ? 1.238 3.727 -22.727 1.00 78.31 107 GLU A CA 1
ATOM 863 C C . GLU A 1 107 ? 1.601 3.169 -21.348 1.00 78.31 107 GLU A C 1
ATOM 865 O O . GLU A 1 107 ? 1.951 1.993 -21.252 1.00 78.31 107 GLU A O 1
ATOM 870 N N . ILE A 1 108 ? 1.463 3.962 -20.278 1.00 80.50 108 ILE A N 1
ATOM 871 C CA . ILE A 1 108 ? 1.613 3.468 -18.901 1.00 80.50 108 ILE A CA 1
ATOM 872 C C . ILE A 1 108 ? 0.497 2.471 -18.578 1.00 80.50 108 ILE A C 1
ATOM 874 O O . ILE A 1 108 ? 0.783 1.407 -18.035 1.00 80.50 108 ILE A O 1
ATOM 878 N N . LEU A 1 109 ? -0.751 2.759 -18.962 1.00 83.38 109 LEU A N 1
ATOM 879 C CA . LEU A 1 109 ? -1.865 1.825 -18.758 1.00 83.38 109 LEU A CA 1
ATOM 880 C C . LEU A 1 109 ? -1.636 0.513 -19.518 1.00 83.38 109 LEU A C 1
ATOM 882 O O . LEU A 1 109 ? -1.756 -0.564 -18.935 1.00 83.38 109 LEU A O 1
ATOM 886 N N . LYS A 1 110 ? -1.195 0.596 -20.782 1.00 85.19 110 LYS A N 1
ATOM 887 C CA . LYS A 1 110 ? -0.811 -0.586 -21.576 1.00 85.19 110 LYS A CA 1
ATOM 888 C C . LYS A 1 110 ? 0.329 -1.379 -20.939 1.00 85.19 110 LYS A C 1
ATOM 890 O O . LYS A 1 110 ? 0.333 -2.605 -21.038 1.00 85.19 110 LYS A O 1
ATOM 895 N N . LEU A 1 111 ? 1.291 -0.701 -20.309 1.00 84.94 111 LEU A N 1
ATOM 896 C CA . LEU A 1 111 ? 2.403 -1.343 -19.610 1.00 84.94 111 LEU A CA 1
ATOM 897 C C . LEU A 1 111 ? 1.938 -2.085 -18.351 1.00 84.94 111 LEU A C 1
ATOM 899 O O . LEU A 1 111 ? 2.421 -3.184 -18.096 1.00 84.94 111 LEU A O 1
ATOM 903 N N . VAL A 1 112 ? 1.024 -1.502 -17.571 1.00 86.38 112 VAL A N 1
ATOM 904 C CA . VAL A 1 112 ? 0.448 -2.160 -16.387 1.00 86.38 112 VAL A CA 1
ATOM 905 C C . VAL A 1 112 ? -0.372 -3.379 -16.810 1.00 86.38 112 VAL A C 1
AT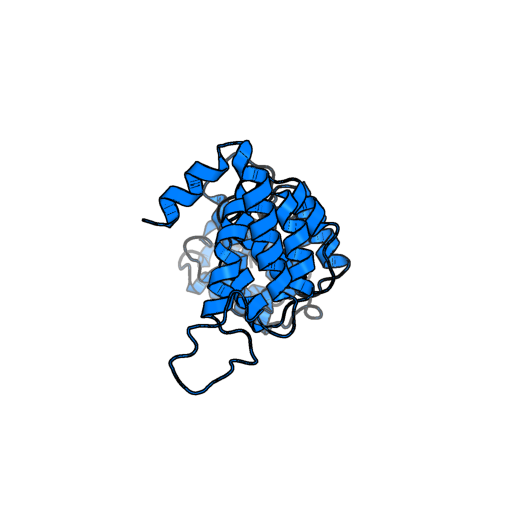OM 907 O O . VAL A 1 112 ? -0.197 -4.459 -16.251 1.00 86.38 112 VAL A O 1
ATOM 910 N N . GLU A 1 113 ? -1.200 -3.237 -17.845 1.00 86.88 113 GLU A N 1
ATOM 911 C CA . GLU A 1 113 ? -2.011 -4.331 -18.384 1.00 86.88 113 GLU A CA 1
ATOM 912 C C . GLU A 1 113 ? -1.155 -5.480 -18.939 1.00 86.88 113 GLU A C 1
ATOM 914 O O . GLU A 1 113 ? -1.377 -6.644 -18.610 1.00 86.88 113 GLU A O 1
ATOM 919 N N . ASN A 1 114 ? -0.131 -5.155 -19.733 1.00 86.88 114 ASN A N 1
ATOM 920 C CA . ASN A 1 114 ? 0.765 -6.122 -20.368 1.00 86.88 114 ASN A CA 1
ATOM 921 C C . ASN A 1 114 ? 2.147 -6.137 -19.705 1.00 86.88 114 ASN A C 1
ATOM 923 O O . ASN A 1 114 ? 3.175 -6.109 -20.385 1.00 86.88 114 ASN A O 1
ATOM 927 N N . CYS A 1 115 ? 2.179 -6.175 -18.371 1.00 84.81 115 CYS A N 1
ATOM 928 C CA . CYS A 1 115 ? 3.425 -6.177 -17.608 1.00 84.81 115 CYS A CA 1
ATOM 929 C C . CYS A 1 115 ? 4.346 -7.325 -18.064 1.00 84.81 115 CYS A C 1
ATOM 931 O O . CYS A 1 115 ? 3.960 -8.490 -17.967 1.00 84.81 115 CYS A O 1
ATOM 933 N N . PRO A 1 116 ? 5.593 -7.079 -18.490 1.00 85.81 116 PRO A N 1
ATOM 934 C CA . PRO A 1 116 ? 6.559 -8.155 -18.710 1.00 85.81 116 PRO A CA 1
ATOM 935 C C . PRO A 1 116 ? 6.875 -8.914 -17.406 1.00 85.81 116 PRO A C 1
ATOM 937 O O . PRO A 1 116 ? 6.769 -8.356 -16.313 1.00 85.81 116 PRO A O 1
ATOM 940 N N . LYS A 1 117 ? 7.239 -10.201 -17.473 1.00 83.69 117 LYS A N 1
ATOM 941 C CA . LYS A 1 117 ? 7.689 -10.960 -16.285 1.00 83.69 117 LYS A CA 1
ATOM 942 C C . LYS A 1 117 ? 9.041 -10.432 -15.804 1.00 83.69 117 LYS A C 1
ATOM 944 O O . LYS A 1 117 ? 9.979 -10.387 -16.590 1.00 83.69 117 LYS A O 1
ATOM 949 N N . GLY A 1 118 ? 9.141 -10.042 -14.533 1.00 83.19 118 GLY A N 1
ATOM 950 C CA . GLY A 1 118 ? 10.351 -9.454 -13.948 1.00 83.19 118 GLY A CA 1
ATOM 951 C C . GLY A 1 118 ? 10.422 -7.923 -14.014 1.00 83.19 118 GLY A C 1
ATOM 952 O O . GLY A 1 118 ? 11.448 -7.360 -13.633 1.00 83.19 118 GLY A O 1
ATOM 953 N N . ALA A 1 119 ? 9.373 -7.250 -14.505 1.00 85.56 119 ALA A N 1
ATOM 954 C CA . ALA A 1 119 ? 9.260 -5.787 -14.542 1.00 85.56 119 ALA A CA 1
ATOM 955 C C . ALA A 1 119 ? 8.380 -5.212 -13.413 1.00 85.56 119 ALA A C 1
ATOM 957 O O . ALA A 1 119 ? 8.149 -4.005 -13.363 1.00 85.56 119 ALA A O 1
ATOM 958 N N . GLU A 1 120 ? 7.898 -6.048 -12.493 1.00 85.31 120 GLU A N 1
ATOM 959 C CA . GLU A 1 120 ? 6.954 -5.671 -11.438 1.00 85.31 120 GLU A CA 1
ATOM 960 C C . GLU A 1 120 ? 7.521 -4.556 -10.546 1.00 85.31 120 GLU A C 1
ATOM 962 O O . GLU A 1 120 ? 6.837 -3.576 -10.276 1.00 85.31 120 GLU A O 1
ATOM 967 N N . THR A 1 121 ? 8.800 -4.642 -10.163 1.00 84.31 121 THR A N 1
ATOM 968 C CA . THR A 1 121 ? 9.500 -3.629 -9.348 1.00 84.31 121 THR A CA 1
ATOM 969 C C . THR A 1 121 ? 9.581 -2.266 -10.030 1.00 84.31 121 THR A C 1
ATOM 971 O O . THR A 1 121 ? 9.428 -1.233 -9.376 1.00 84.31 121 THR A O 1
ATOM 974 N N . LEU A 1 122 ? 9.790 -2.256 -11.349 1.00 84.31 122 LEU A N 1
ATOM 975 C CA . LEU A 1 122 ? 9.765 -1.040 -12.153 1.00 84.31 122 LEU A CA 1
ATOM 976 C C . LEU A 1 122 ? 8.354 -0.443 -12.153 1.00 84.31 122 LEU A C 1
ATOM 978 O O . LEU A 1 122 ? 8.208 0.749 -11.902 1.00 84.31 122 LEU A O 1
ATOM 982 N N . ILE A 1 123 ? 7.322 -1.262 -12.377 1.00 86.38 123 ILE A N 1
ATOM 983 C CA . ILE A 1 123 ? 5.927 -0.805 -12.369 1.00 86.38 123 ILE A CA 1
ATOM 984 C C . ILE A 1 123 ? 5.537 -0.243 -10.999 1.00 86.38 123 ILE A C 1
ATOM 986 O O . ILE A 1 123 ? 4.967 0.843 -10.946 1.00 86.38 123 ILE A O 1
ATOM 990 N N . THR A 1 124 ? 5.909 -0.897 -9.895 1.00 85.25 124 THR A N 1
ATOM 991 C CA . THR A 1 124 ? 5.671 -0.377 -8.539 1.00 85.25 124 THR A CA 1
ATOM 992 C C . THR A 1 124 ? 6.247 1.025 -8.376 1.00 85.25 124 THR A C 1
ATOM 994 O O . THR A 1 124 ? 5.561 1.922 -7.884 1.00 85.25 124 THR A O 1
ATOM 997 N N . ARG A 1 125 ? 7.499 1.237 -8.812 1.00 83.88 125 ARG A N 1
ATOM 998 C CA . ARG A 1 125 ? 8.148 2.550 -8.721 1.00 83.88 125 ARG A CA 1
ATOM 999 C C . ARG A 1 125 ? 7.434 3.582 -9.581 1.00 83.88 125 ARG A C 1
ATOM 1001 O O . ARG A 1 125 ? 7.181 4.682 -9.107 1.00 83.88 125 ARG A O 1
ATOM 1008 N N . ILE A 1 126 ? 7.089 3.209 -10.811 1.00 82.25 126 ILE A N 1
ATOM 1009 C CA . ILE A 1 126 ? 6.340 4.053 -11.739 1.00 82.25 126 ILE A CA 1
ATOM 1010 C C . ILE A 1 126 ? 5.033 4.508 -11.088 1.00 82.25 126 ILE A C 1
ATOM 1012 O O . ILE A 1 126 ? 4.819 5.706 -10.957 1.00 82.25 126 ILE A O 1
ATOM 1016 N N . ILE A 1 127 ? 4.194 3.584 -10.618 1.00 85.38 127 ILE A N 1
ATOM 1017 C CA . ILE A 1 127 ? 2.901 3.922 -10.010 1.00 85.38 127 ILE A CA 1
ATOM 1018 C C . ILE A 1 127 ? 3.105 4.797 -8.768 1.00 85.38 127 ILE A C 1
ATOM 1020 O O . ILE A 1 127 ? 2.377 5.770 -8.586 1.00 85.38 127 ILE A O 1
ATOM 1024 N N . HIS A 1 128 ? 4.113 4.511 -7.939 1.00 83.88 128 HIS A N 1
ATOM 1025 C CA . HIS A 1 128 ? 4.430 5.345 -6.779 1.00 83.88 128 HIS A CA 1
ATOM 1026 C C . HIS A 1 128 ? 4.744 6.791 -7.180 1.00 83.88 128 HIS A C 1
ATOM 1028 O O . HIS A 1 128 ? 4.145 7.707 -6.630 1.00 83.88 128 HIS A O 1
ATOM 1034 N N . THR A 1 129 ? 5.626 7.004 -8.160 1.00 80.88 129 THR A N 1
ATOM 1035 C CA . THR A 1 129 ? 5.963 8.344 -8.668 1.00 80.88 129 THR A CA 1
ATOM 1036 C C . THR A 1 129 ? 4.742 9.050 -9.262 1.00 80.88 129 THR A C 1
ATOM 1038 O O . THR A 1 129 ? 4.533 10.235 -9.024 1.00 80.88 129 THR A O 1
ATOM 1041 N N . LEU A 1 130 ? 3.900 8.328 -10.008 1.00 78.06 130 LEU A N 1
ATOM 1042 C CA . LEU A 1 130 ? 2.690 8.891 -10.621 1.00 78.06 130 LEU A CA 1
ATOM 1043 C C . LEU A 1 130 ? 1.617 9.263 -9.587 1.00 78.06 130 LEU A C 1
ATOM 1045 O O . LEU A 1 130 ? 0.777 10.110 -9.847 1.00 78.06 130 LEU A O 1
ATOM 1049 N N . THR A 1 131 ? 1.607 8.629 -8.421 1.00 79.38 131 THR A N 1
ATOM 1050 C CA . THR A 1 131 ? 0.568 8.849 -7.397 1.00 79.38 131 THR A CA 1
ATOM 1051 C C . THR A 1 131 ? 1.068 9.667 -6.210 1.00 79.38 131 THR A C 1
ATOM 1053 O O . THR A 1 131 ? 0.354 9.841 -5.225 1.00 79.38 131 THR A O 1
ATOM 1056 N N . GLU A 1 132 ? 2.298 10.180 -6.285 1.00 78.12 132 GLU A N 1
ATOM 1057 C CA . GLU A 1 132 ? 2.916 10.965 -5.216 1.00 78.12 132 GLU A CA 1
ATOM 1058 C C . GLU A 1 132 ? 2.272 12.351 -5.082 1.00 78.12 132 GLU A C 1
ATOM 1060 O O . GLU A 1 132 ? 1.997 12.800 -3.973 1.00 78.12 132 GLU A O 1
ATOM 1065 N N . GLN A 1 133 ? 1.974 13.004 -6.211 1.00 70.38 133 GLN A N 1
ATOM 1066 C CA . GLN A 1 133 ? 1.427 14.369 -6.248 1.00 70.38 133 GLN A CA 1
ATOM 1067 C C . GLN A 1 133 ? -0.033 14.435 -6.720 1.00 70.38 133 GLN A C 1
ATOM 1069 O O . GLN A 1 133 ? -0.734 15.405 -6.433 1.00 70.38 133 GLN A O 1
ATOM 1074 N N . THR A 1 134 ? -0.534 13.417 -7.429 1.00 73.25 134 THR A N 1
ATOM 1075 C CA . THR A 1 134 ? -1.918 13.399 -7.935 1.00 73.25 134 THR A CA 1
ATOM 1076 C C . THR A 1 134 ? -2.637 12.108 -7.557 1.00 73.25 134 THR A C 1
ATOM 1078 O O . THR A 1 134 ? -1.987 11.086 -7.331 1.00 73.25 134 THR A O 1
ATOM 1081 N N . PRO A 1 135 ? -3.974 12.145 -7.397 1.00 76.62 135 PRO A N 1
ATOM 1082 C CA . PRO A 1 135 ? -4.718 10.934 -7.102 1.00 76.62 135 PRO A CA 1
ATOM 1083 C C . PRO A 1 135 ? -4.717 10.010 -8.335 1.00 76.62 135 PRO A C 1
ATOM 1085 O O . PRO A 1 135 ? -4.734 10.505 -9.465 1.00 76.62 135 PRO A O 1
ATOM 1088 N N . PRO A 1 136 ? -4.705 8.681 -8.141 1.00 83.75 136 PRO A N 1
ATOM 1089 C CA . PRO A 1 136 ? -4.760 7.732 -9.249 1.00 83.75 136 PRO A CA 1
ATOM 1090 C C . PRO A 1 136 ? -6.087 7.858 -10.010 1.00 83.75 136 PRO A C 1
ATOM 1092 O O . PRO A 1 136 ? -7.140 8.072 -9.407 1.00 83.75 136 PRO A O 1
ATOM 1095 N N . SER A 1 137 ? -6.051 7.694 -11.335 1.00 85.25 137 SER A N 1
ATOM 1096 C CA . SER A 1 137 ? -7.274 7.594 -12.137 1.00 85.25 137 SER A CA 1
ATOM 1097 C C . SER A 1 137 ? -7.977 6.247 -11.899 1.00 85.25 137 SER A C 1
ATOM 1099 O O . SER A 1 137 ? -7.292 5.253 -11.648 1.00 85.25 137 SER A O 1
ATOM 1101 N N . PRO A 1 138 ? -9.315 6.163 -12.028 1.00 86.62 138 PRO A N 1
ATOM 1102 C CA . PRO A 1 138 ? -10.046 4.901 -11.867 1.00 86.62 138 PRO A CA 1
ATOM 1103 C C . PRO A 1 138 ? -9.538 3.781 -12.788 1.00 86.62 138 PRO A C 1
ATOM 1105 O O . PRO A 1 138 ? -9.360 2.652 -12.343 1.00 86.62 138 PRO A O 1
ATOM 1108 N N . GLU A 1 139 ? -9.206 4.111 -14.041 1.00 88.19 139 GLU A N 1
ATOM 1109 C CA . GLU A 1 139 ? -8.627 3.158 -15.000 1.00 88.19 139 GLU A CA 1
ATOM 1110 C C . GLU A 1 139 ? -7.284 2.592 -14.519 1.00 88.19 139 GLU A C 1
ATOM 1112 O O . GLU A 1 139 ? -7.005 1.403 -14.679 1.00 88.19 139 GLU A O 1
ATOM 1117 N N . LEU A 1 140 ? -6.437 3.429 -13.907 1.00 88.12 140 LEU A N 1
ATOM 1118 C CA . LEU A 1 140 ? -5.168 2.975 -13.346 1.00 88.12 140 LEU A CA 1
ATOM 1119 C C . LEU A 1 140 ? -5.405 2.053 -12.148 1.00 88.12 140 LEU A C 1
ATOM 1121 O O . LEU A 1 140 ? -4.736 1.027 -12.045 1.00 88.12 140 LEU A O 1
ATOM 1125 N N . VAL A 1 141 ? -6.345 2.400 -11.264 1.00 90.00 141 VAL A N 1
ATOM 1126 C CA . VAL A 1 141 ? -6.697 1.577 -10.097 1.00 90.00 141 VAL A CA 1
ATOM 1127 C C . VAL A 1 141 ? -7.121 0.182 -10.550 1.00 90.00 141 VAL A C 1
ATOM 1129 O O . VAL A 1 141 ? -6.523 -0.795 -10.103 1.00 90.00 141 VAL A O 1
ATOM 1132 N N . GLU A 1 142 ? -8.054 0.090 -11.499 1.00 91.12 142 GLU A N 1
ATOM 1133 C CA . GLU A 1 142 ? -8.554 -1.183 -12.028 1.00 91.12 142 GLU A CA 1
ATOM 1134 C C . GLU A 1 142 ? -7.415 -2.050 -12.590 1.00 91.12 142 GLU A C 1
ATOM 1136 O O . GLU A 1 142 ? -7.257 -3.210 -12.206 1.00 91.12 142 GLU A O 1
ATOM 1141 N N . LYS A 1 143 ? -6.543 -1.487 -13.442 1.00 90.56 143 LYS A N 1
ATOM 1142 C CA . LYS A 1 143 ? -5.422 -2.243 -14.035 1.00 90.56 143 LYS A CA 1
ATOM 1143 C C . LYS A 1 143 ? -4.385 -2.683 -12.999 1.00 90.56 143 LYS A C 1
ATOM 1145 O O . LYS A 1 143 ? -3.827 -3.776 -13.114 1.00 90.56 143 LYS A O 1
ATOM 1150 N N . VAL A 1 144 ? -4.121 -1.857 -11.986 1.00 91.56 144 VAL A N 1
ATOM 1151 C CA . VAL A 1 144 ? -3.201 -2.188 -10.886 1.00 91.56 144 VAL A CA 1
ATOM 1152 C C . VAL A 1 144 ? -3.768 -3.312 -10.021 1.00 91.56 144 VAL A C 1
ATOM 1154 O O . VAL A 1 144 ? -3.035 -4.241 -9.671 1.00 91.56 144 VAL A O 1
ATOM 1157 N N . GLN A 1 145 ? -5.066 -3.279 -9.724 1.00 91.88 145 GLN A N 1
ATOM 1158 C CA . GLN A 1 145 ? -5.746 -4.354 -9.006 1.00 91.88 145 GLN A CA 1
ATOM 1159 C C . GLN A 1 145 ? -5.724 -5.658 -9.794 1.00 91.88 145 GLN A C 1
ATOM 1161 O O . GLN A 1 145 ? -5.396 -6.708 -9.242 1.00 91.88 145 GLN A O 1
ATOM 1166 N N . ASP A 1 146 ? -6.020 -5.601 -11.087 1.00 92.25 146 ASP A N 1
ATOM 1167 C CA . ASP A 1 146 ? -5.969 -6.754 -11.976 1.00 92.25 146 ASP A CA 1
ATOM 1168 C C . ASP A 1 146 ? -4.588 -7.417 -11.967 1.00 92.25 146 ASP A C 1
ATOM 1170 O O . ASP A 1 146 ? -4.468 -8.639 -11.828 1.00 92.25 146 ASP A O 1
ATOM 1174 N N . LEU A 1 147 ? -3.528 -6.612 -12.073 1.00 91.38 147 LEU A N 1
ATOM 1175 C CA . LEU A 1 147 ? -2.155 -7.106 -12.046 1.00 91.38 147 LEU A CA 1
ATOM 1176 C C . LEU A 1 147 ? -1.787 -7.708 -10.681 1.00 91.38 147 LEU A C 1
ATOM 1178 O O . LEU A 1 147 ? -1.127 -8.751 -10.634 1.00 91.38 147 LEU A O 1
ATOM 1182 N N . TYR A 1 148 ? -2.245 -7.096 -9.584 1.00 92.06 148 TYR A N 1
ATOM 1183 C CA . TYR A 1 148 ? -2.067 -7.627 -8.234 1.00 92.06 148 TYR A CA 1
ATOM 1184 C C . TYR A 1 148 ? -2.685 -9.021 -8.100 1.00 92.06 148 TYR A C 1
ATOM 1186 O O . TYR A 1 148 ? -1.972 -9.989 -7.849 1.00 92.06 148 TYR A O 1
ATOM 1194 N N . HIS A 1 149 ? -3.979 -9.164 -8.389 1.00 90.56 149 HIS A N 1
ATOM 1195 C CA . HIS A 1 149 ? -4.674 -10.445 -8.248 1.00 90.56 149 HIS A CA 1
ATOM 1196 C C . HIS A 1 149 ? -4.125 -11.540 -9.174 1.00 90.56 149 HIS A C 1
ATOM 1198 O O . HIS A 1 149 ? -4.111 -12.710 -8.795 1.00 90.56 149 HIS A O 1
ATOM 1204 N N . LYS A 1 150 ? -3.655 -11.180 -10.376 1.00 90.00 150 LYS A N 1
ATOM 1205 C CA . LYS A 1 150 ? -3.141 -12.150 -11.356 1.00 90.00 150 LYS A CA 1
ATOM 1206 C C . LYS A 1 150 ? -1.708 -12.601 -11.065 1.00 90.00 150 LYS A C 1
ATOM 1208 O O . LYS A 1 150 ? -1.359 -13.727 -11.418 1.00 90.00 150 LYS A O 1
ATOM 1213 N N . ARG A 1 151 ? -0.841 -11.723 -10.537 1.00 87.25 151 ARG A N 1
ATOM 1214 C CA . ARG A 1 151 ? 0.620 -11.948 -10.578 1.00 87.25 151 ARG A CA 1
ATOM 1215 C C . ARG A 1 151 ? 1.434 -11.455 -9.387 1.00 87.25 151 ARG A C 1
ATOM 1217 O O . ARG A 1 151 ? 2.530 -11.978 -9.196 1.00 87.25 151 ARG A O 1
ATOM 1224 N N . VAL A 1 152 ? 0.973 -10.464 -8.625 1.00 86.75 152 VAL A N 1
ATOM 1225 C CA . VAL A 1 152 ? 1.781 -9.841 -7.561 1.00 86.75 152 VAL A CA 1
ATOM 1226 C C . VAL A 1 152 ? 1.194 -10.181 -6.197 1.00 86.75 152 VAL A C 1
ATOM 1228 O O . VAL A 1 152 ? 0.068 -9.823 -5.892 1.00 86.75 152 VAL A O 1
ATOM 1231 N N . SER A 1 153 ? 1.970 -10.839 -5.337 1.00 85.19 153 SER A N 1
ATOM 1232 C CA . SER A 1 153 ? 1.515 -11.210 -3.990 1.00 85.19 153 SER A CA 1
ATOM 1233 C C . SER A 1 153 ? 1.817 -10.161 -2.914 1.00 85.19 153 SER A C 1
ATOM 1235 O O . SER A 1 153 ? 1.256 -10.230 -1.821 1.00 85.19 153 SER A O 1
ATOM 1237 N N . ASP A 1 154 ? 2.722 -9.214 -3.182 1.00 89.12 154 ASP A N 1
ATOM 1238 C CA . ASP A 1 154 ? 3.100 -8.175 -2.219 1.00 89.12 154 ASP A CA 1
ATOM 1239 C C . ASP A 1 154 ? 2.056 -7.050 -2.190 1.00 89.12 154 ASP A C 1
ATOM 1241 O O . ASP A 1 154 ? 1.896 -6.295 -3.150 1.00 89.12 154 ASP A O 1
ATOM 1245 N N . VAL A 1 155 ? 1.366 -6.913 -1.056 1.00 90.31 155 VAL A N 1
ATOM 1246 C CA . VAL A 1 155 ? 0.332 -5.892 -0.829 1.00 90.31 155 VAL A CA 1
ATOM 1247 C C . VAL A 1 155 ? 0.872 -4.459 -0.931 1.00 90.31 155 VAL A C 1
ATOM 1249 O O . VAL A 1 155 ? 0.105 -3.533 -1.191 1.00 90.31 155 VAL A O 1
ATOM 1252 N N . ARG A 1 156 ? 2.193 -4.250 -0.794 1.00 90.75 156 ARG A N 1
ATOM 1253 C CA . ARG A 1 156 ? 2.827 -2.933 -0.994 1.00 90.75 156 ARG A CA 1
ATOM 1254 C C . ARG A 1 156 ? 2.578 -2.367 -2.386 1.00 90.75 156 ARG A C 1
ATOM 1256 O O . ARG A 1 156 ? 2.583 -1.151 -2.552 1.00 90.75 156 ARG A O 1
ATOM 126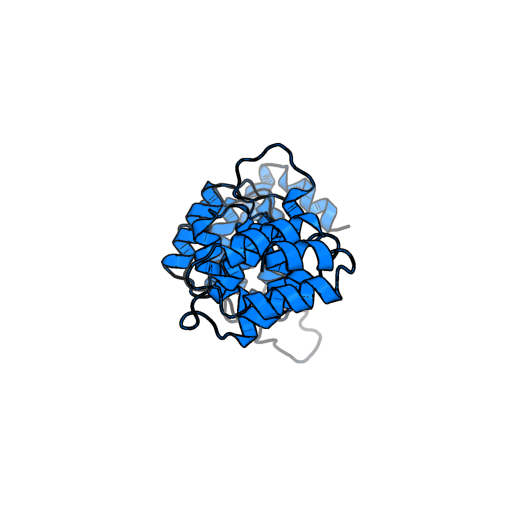3 N N . PHE A 1 157 ? 2.315 -3.238 -3.357 1.00 90.94 157 PHE A N 1
ATOM 1264 C CA . PHE A 1 157 ? 1.954 -2.858 -4.715 1.00 90.94 157 PHE A CA 1
ATOM 1265 C C . PHE A 1 157 ? 0.685 -1.995 -4.785 1.00 90.94 157 PHE A C 1
ATOM 1267 O O . PHE A 1 157 ? 0.577 -1.138 -5.656 1.00 90.94 157 PHE A O 1
ATOM 1274 N N . LEU A 1 158 ? -0.248 -2.176 -3.843 1.00 91.31 158 LEU A N 1
ATOM 1275 C CA . LEU A 1 158 ? -1.500 -1.419 -3.785 1.00 91.31 158 LEU A CA 1
ATOM 1276 C C . LEU A 1 158 ? -1.366 -0.078 -3.051 1.00 91.31 158 LEU A C 1
ATOM 1278 O O . LEU A 1 158 ? -2.221 0.784 -3.232 1.00 91.31 158 LEU A O 1
ATOM 1282 N N . ILE A 1 159 ? -0.305 0.132 -2.255 1.00 91.19 159 ILE A N 1
ATOM 1283 C CA . ILE A 1 159 ? -0.109 1.355 -1.446 1.00 91.19 159 ILE A CA 1
ATOM 1284 C C . ILE A 1 159 ? -0.221 2.647 -2.279 1.00 91.19 159 ILE A C 1
ATOM 1286 O O . ILE A 1 159 ? -0.935 3.563 -1.857 1.00 91.19 159 ILE A O 1
ATOM 1290 N N . PRO A 1 160 ? 0.415 2.738 -3.463 1.00 89.19 160 PRO A N 1
ATOM 1291 C CA . PRO A 1 160 ? 0.298 3.899 -4.341 1.00 89.19 160 PRO A CA 1
ATOM 1292 C C . PRO A 1 160 ? -1.144 4.256 -4.732 1.00 89.19 160 PRO A C 1
ATOM 1294 O O . PRO A 1 160 ? -1.486 5.433 -4.802 1.00 89.19 160 PRO A O 1
ATOM 1297 N N . VAL A 1 161 ? -2.001 3.251 -4.944 1.00 89.38 161 VAL A N 1
ATOM 1298 C CA . VAL A 1 161 ? -3.374 3.428 -5.447 1.00 89.38 161 VAL A CA 1
ATOM 1299 C C . VAL A 1 161 ? -4.449 3.370 -4.360 1.00 89.38 161 VAL A C 1
ATOM 1301 O O . VAL A 1 161 ? -5.630 3.452 -4.685 1.00 89.38 161 VAL A O 1
ATOM 1304 N N . LEU A 1 162 ? -4.072 3.271 -3.077 1.00 88.38 162 LEU A N 1
ATOM 1305 C CA . LEU A 1 162 ? -5.008 3.098 -1.952 1.00 88.38 162 LEU A CA 1
ATOM 1306 C C . LEU A 1 162 ? -6.160 4.102 -1.941 1.00 88.38 162 LEU A C 1
ATOM 1308 O O . LEU A 1 162 ? -7.275 3.743 -1.586 1.00 88.38 162 LEU A O 1
ATOM 1312 N N . THR A 1 163 ? -5.894 5.352 -2.317 1.00 84.31 163 THR A N 1
ATOM 1313 C CA . THR A 1 163 ? -6.888 6.433 -2.313 1.00 84.31 163 THR A CA 1
ATOM 1314 C C . THR A 1 163 ? -7.953 6.286 -3.396 1.00 84.31 163 THR A C 1
ATOM 1316 O O . THR A 1 163 ? -9.001 6.915 -3.291 1.00 84.31 163 THR A O 1
ATOM 1319 N N . GLY A 1 164 ? -7.697 5.478 -4.426 1.00 84.00 164 GLY A N 1
ATOM 1320 C CA . GLY A 1 164 ? -8.655 5.173 -5.484 1.00 84.00 164 GLY A CA 1
ATOM 1321 C C . GLY A 1 164 ? -9.403 3.852 -5.289 1.00 84.00 164 GLY A C 1
ATOM 1322 O O . GLY A 1 164 ? -10.321 3.579 -6.054 1.00 84.00 164 GLY A O 1
ATOM 1323 N N . LEU A 1 165 ? -9.031 3.042 -4.291 1.00 87.50 165 LEU A N 1
ATOM 1324 C CA . LEU A 1 165 ? -9.685 1.762 -4.007 1.00 87.50 165 LEU A CA 1
ATOM 1325 C C . LEU A 1 165 ? -11.038 1.957 -3.329 1.00 87.50 165 LEU A C 1
ATOM 1327 O O . LEU A 1 165 ? -11.228 2.888 -2.538 1.00 87.50 165 LEU A O 1
ATOM 1331 N N . GLU A 1 166 ? -11.953 1.019 -3.555 1.00 86.69 166 GLU A N 1
ATOM 1332 C CA . GLU A 1 166 ? -13.219 0.980 -2.840 1.00 86.69 166 GLU A CA 1
ATOM 1333 C C . GLU A 1 166 ? -13.014 0.671 -1.353 1.00 86.69 166 GLU A C 1
ATOM 1335 O O . GLU A 1 166 ? -12.122 -0.074 -0.939 1.00 86.69 166 GLU A O 1
ATOM 1340 N N . LYS A 1 167 ? -13.928 1.167 -0.511 1.00 85.38 167 LYS A N 1
ATOM 1341 C CA . LYS A 1 167 ? -13.893 0.920 0.939 1.00 85.38 167 LYS A CA 1
ATOM 1342 C C . LYS A 1 167 ? -13.796 -0.571 1.290 1.00 85.38 167 LYS A C 1
ATOM 1344 O O . LYS A 1 167 ? -13.090 -0.930 2.229 1.00 85.38 167 LYS A O 1
ATOM 1349 N N . ARG A 1 168 ? -14.518 -1.433 0.565 1.00 88.12 168 ARG A N 1
ATOM 1350 C CA . ARG A 1 168 ? -14.506 -2.890 0.792 1.00 88.12 168 ARG A CA 1
ATOM 1351 C C . ARG A 1 168 ? -13.120 -3.477 0.543 1.00 88.12 168 ARG A C 1
ATOM 1353 O O . ARG A 1 168 ? -12.650 -4.291 1.326 1.00 88.12 168 ARG A O 1
ATOM 1360 N N . GLU A 1 169 ? -12.455 -3.018 -0.506 1.00 88.88 169 GLU A N 1
ATOM 1361 C CA . GLU A 1 169 ? -11.136 -3.492 -0.920 1.00 88.88 169 GLU A CA 1
ATOM 1362 C C . GLU A 1 169 ? -10.059 -3.065 0.074 1.00 88.88 169 GLU A C 1
ATOM 1364 O O . GLU A 1 169 ? -9.219 -3.875 0.463 1.00 88.88 169 GLU A O 1
ATOM 1369 N N . ILE A 1 170 ? -10.138 -1.822 0.561 1.00 90.00 170 ILE A N 1
ATOM 1370 C CA . ILE A 1 170 ? -9.247 -1.327 1.613 1.00 90.00 170 ILE A CA 1
ATOM 1371 C C . ILE A 1 170 ? -9.422 -2.149 2.895 1.00 90.00 170 ILE A C 1
ATOM 1373 O O . ILE A 1 170 ? -8.427 -2.567 3.483 1.00 90.00 170 ILE A O 1
ATOM 1377 N N . ILE A 1 171 ? -10.666 -2.416 3.320 1.00 90.44 171 ILE A N 1
ATOM 1378 C CA . ILE A 1 171 ? -10.948 -3.223 4.520 1.00 90.44 171 ILE A CA 1
ATOM 1379 C C . ILE A 1 171 ? -10.408 -4.649 4.352 1.00 90.44 171 ILE A C 1
ATOM 1381 O O . ILE A 1 171 ? -9.708 -5.133 5.237 1.00 90.44 171 ILE A O 1
ATOM 1385 N N . ASN A 1 172 ? -10.642 -5.286 3.203 1.00 90.62 172 ASN A N 1
ATOM 1386 C CA . ASN A 1 172 ? -10.142 -6.635 2.915 1.00 90.62 172 ASN A CA 1
ATOM 1387 C C . ASN A 1 172 ? -8.602 -6.691 2.837 1.00 90.62 172 ASN A C 1
ATOM 1389 O O . ASN A 1 172 ? -7.987 -7.707 3.163 1.00 90.62 172 ASN A O 1
ATOM 1393 N N . GLY A 1 173 ? -7.953 -5.608 2.398 1.00 91.75 173 GLY A N 1
ATOM 1394 C CA . GLY A 1 173 ? -6.494 -5.485 2.355 1.00 91.75 173 GLY A CA 1
ATOM 1395 C C . GLY A 1 173 ? -5.855 -5.129 3.702 1.00 91.75 173 GLY A C 1
ATOM 1396 O O . GLY A 1 173 ? -4.667 -5.398 3.907 1.00 91.75 173 GLY A O 1
ATOM 1397 N N . LEU A 1 174 ? -6.626 -4.558 4.634 1.00 93.56 174 LEU A N 1
ATOM 1398 C CA . LEU A 1 174 ? -6.140 -4.011 5.901 1.00 93.56 174 LEU A CA 1
ATOM 1399 C C . LEU A 1 174 ? -5.339 -5.021 6.742 1.00 93.56 174 LEU A C 1
ATOM 1401 O O . LEU A 1 174 ? -4.244 -4.648 7.171 1.00 93.56 174 LEU A O 1
ATOM 1405 N N . PRO A 1 175 ? -5.761 -6.296 6.914 1.00 95.25 175 PRO A N 1
ATOM 1406 C CA . PRO A 1 175 ? -4.988 -7.288 7.668 1.00 95.25 175 PRO A CA 1
ATOM 1407 C C . PRO A 1 175 ? -3.583 -7.525 7.104 1.00 95.25 175 PRO A C 1
ATOM 1409 O O . PRO A 1 175 ? -2.642 -7.760 7.860 1.00 95.25 175 PRO A O 1
ATOM 1412 N N . LYS A 1 176 ? -3.414 -7.446 5.777 1.00 94.62 176 LYS A N 1
ATOM 1413 C CA . LYS A 1 176 ? -2.107 -7.588 5.117 1.00 94.62 176 LYS A CA 1
ATOM 1414 C C . LYS A 1 176 ? -1.275 -6.312 5.247 1.00 94.62 176 LYS A C 1
ATOM 1416 O O . LYS A 1 176 ? -0.070 -6.400 5.469 1.00 94.62 176 LYS A O 1
ATOM 1421 N N . LEU A 1 177 ? -1.906 -5.141 5.149 1.00 94.94 177 LEU A N 1
ATOM 1422 C CA . LEU A 1 177 ? -1.237 -3.840 5.253 1.00 94.94 177 LEU A CA 1
ATOM 1423 C C . LEU A 1 177 ? -0.657 -3.595 6.652 1.00 94.94 177 LEU A C 1
ATOM 1425 O O . LEU A 1 177 ? 0.477 -3.137 6.765 1.00 94.94 177 LEU A O 1
ATOM 1429 N N . ILE A 1 178 ? -1.382 -3.944 7.719 1.00 95.81 178 ILE A N 1
ATOM 1430 C CA . ILE A 1 178 ? -0.915 -3.709 9.098 1.00 95.81 178 ILE A CA 1
ATOM 1431 C C . ILE A 1 178 ? 0.209 -4.654 9.546 1.00 95.81 178 ILE A C 1
ATOM 1433 O O . ILE A 1 178 ? 0.866 -4.378 10.545 1.00 95.81 178 ILE A O 1
ATOM 1437 N N . LYS A 1 179 ? 0.458 -5.748 8.809 1.00 95.06 179 LYS A N 1
ATOM 1438 C CA . LYS A 1 179 ? 1.601 -6.658 9.030 1.00 95.06 179 LYS A CA 1
ATOM 1439 C C . LYS A 1 179 ? 2.923 -6.103 8.494 1.00 95.06 179 LYS A C 1
ATOM 1441 O O . LYS A 1 179 ? 3.976 -6.695 8.722 1.00 95.06 179 LYS A O 1
ATOM 1446 N N . LEU A 1 180 ? 2.878 -5.003 7.744 1.00 95.00 180 LEU A N 1
ATOM 1447 C CA . LEU A 1 180 ? 4.072 -4.343 7.231 1.00 95.00 180 LEU A CA 1
ATOM 1448 C C . LEU A 1 180 ? 4.830 -3.625 8.359 1.00 95.00 180 LEU A C 1
ATOM 1450 O O . LEU A 1 180 ? 4.385 -3.548 9.502 1.00 95.00 180 LEU A O 1
ATOM 1454 N N . SER A 1 181 ? 6.009 -3.088 8.043 1.00 94.56 181 SER A N 1
ATOM 1455 C CA . SER A 1 181 ? 6.799 -2.340 9.020 1.00 94.56 181 SER A CA 1
ATOM 1456 C C . SER A 1 181 ? 6.071 -1.068 9.466 1.00 94.56 181 SER A C 1
ATOM 1458 O O . SER A 1 181 ? 5.367 -0.428 8.684 1.00 94.56 181 SER A O 1
ATOM 1460 N N . GLN A 1 182 ? 6.282 -0.659 10.719 1.00 92.94 182 GLN A N 1
ATOM 1461 C CA . GLN A 1 182 ? 5.627 0.511 11.316 1.00 92.94 182 GLN A CA 1
ATOM 1462 C C . GLN A 1 182 ? 5.689 1.793 10.452 1.00 92.94 182 GLN A C 1
ATOM 1464 O O . GLN A 1 182 ? 4.663 2.467 10.362 1.00 92.94 182 GLN A O 1
ATOM 1469 N N . PRO A 1 183 ? 6.811 2.145 9.782 1.00 93.56 183 PRO A N 1
ATOM 1470 C CA . PRO A 1 183 ? 6.848 3.309 8.891 1.00 93.56 183 PRO A CA 1
ATOM 1471 C C . PRO A 1 183 ? 5.879 3.187 7.710 1.00 93.56 183 PRO A C 1
ATOM 1473 O O . PRO A 1 183 ? 5.215 4.155 7.356 1.00 93.56 183 PRO A O 1
ATOM 1476 N N . VAL A 1 184 ? 5.753 1.986 7.138 1.00 93.12 184 VAL A N 1
ATOM 1477 C CA . VAL A 1 184 ? 4.845 1.725 6.016 1.00 93.12 184 VAL A CA 1
ATOM 1478 C C . VAL A 1 184 ? 3.391 1.766 6.480 1.00 93.12 184 VAL A C 1
ATOM 1480 O O . VAL A 1 184 ? 2.556 2.342 5.797 1.00 93.12 184 VAL A O 1
ATOM 1483 N N . VAL A 1 185 ? 3.081 1.228 7.664 1.00 94.75 185 VAL A N 1
ATOM 1484 C CA . VAL A 1 185 ? 1.727 1.309 8.243 1.00 94.75 185 VAL A CA 1
ATOM 1485 C C . VAL A 1 185 ? 1.318 2.762 8.497 1.00 94.75 185 VAL A C 1
ATOM 1487 O O . VAL A 1 185 ? 0.193 3.143 8.180 1.00 94.75 185 VAL A O 1
ATOM 1490 N N . LYS A 1 186 ? 2.234 3.594 9.011 1.00 91.56 186 LYS A N 1
ATOM 1491 C CA . LYS A 1 186 ? 1.992 5.036 9.167 1.00 91.56 186 LYS A CA 1
ATOM 1492 C C . LYS A 1 186 ? 1.701 5.712 7.830 1.00 91.56 186 LYS A C 1
ATOM 1494 O O . LYS A 1 186 ? 0.740 6.464 7.743 1.00 91.56 186 LYS A O 1
ATOM 1499 N N . GLU A 1 187 ? 2.482 5.413 6.794 1.00 89.75 187 GLU A N 1
ATOM 1500 C CA . GLU A 1 187 ? 2.245 5.945 5.448 1.00 89.75 187 GLU A CA 1
ATOM 1501 C C . GLU A 1 187 ? 0.877 5.519 4.893 1.00 89.75 187 GLU A C 1
ATOM 1503 O O . GLU A 1 187 ? 0.131 6.345 4.372 1.00 89.75 187 GLU A O 1
ATOM 1508 N N . VAL A 1 188 ? 0.500 4.248 5.067 1.00 91.75 188 VAL A N 1
ATOM 1509 C CA . VAL A 1 188 ? -0.825 3.734 4.684 1.00 91.75 188 VAL A CA 1
ATOM 1510 C C . VAL A 1 188 ? -1.932 4.516 5.389 1.00 91.75 188 VAL A C 1
ATOM 1512 O O . VAL A 1 188 ? -2.853 4.997 4.733 1.00 91.75 188 VAL A O 1
ATOM 1515 N N . PHE A 1 189 ? -1.845 4.692 6.709 1.00 91.69 189 PHE A N 1
ATOM 1516 C CA . PHE A 1 189 ? -2.839 5.460 7.461 1.00 91.69 189 PHE A CA 1
ATOM 1517 C C . PHE A 1 189 ? -2.872 6.924 7.037 1.00 91.69 189 PHE A C 1
ATOM 1519 O O . PHE A 1 189 ? -3.952 7.464 6.829 1.00 91.69 189 PHE A O 1
ATOM 1526 N N . ASN A 1 190 ? -1.720 7.548 6.813 1.00 88.00 190 ASN A N 1
ATOM 1527 C CA . ASN A 1 190 ? -1.643 8.918 6.322 1.00 88.00 190 ASN A CA 1
ATOM 1528 C C . ASN A 1 190 ? -2.336 9.073 4.965 1.00 88.00 190 ASN A C 1
ATOM 1530 O O . ASN A 1 190 ? -3.146 9.982 4.798 1.00 88.00 190 ASN A O 1
ATOM 1534 N N . ARG A 1 191 ? -2.114 8.153 4.020 1.00 86.12 191 ARG A N 1
ATOM 1535 C CA . ARG A 1 191 ? -2.808 8.170 2.721 1.00 86.12 191 ARG A CA 1
ATOM 1536 C C . ARG A 1 191 ? -4.318 7.998 2.854 1.00 86.12 191 ARG A C 1
ATOM 1538 O O . ARG A 1 191 ? -5.061 8.664 2.138 1.00 86.12 191 ARG A O 1
ATOM 1545 N N . LEU A 1 192 ? -4.768 7.143 3.774 1.00 86.88 192 LEU A N 1
ATOM 1546 C CA . LEU A 1 192 ? -6.192 6.910 4.028 1.00 86.88 192 LEU A CA 1
ATOM 1547 C C . LEU A 1 192 ? -6.872 8.075 4.773 1.00 86.88 192 LEU A C 1
ATOM 1549 O O . LEU A 1 192 ? -8.068 8.287 4.589 1.00 86.88 192 LEU A O 1
ATOM 1553 N N . LEU A 1 193 ? -6.136 8.823 5.607 1.00 81.50 193 LEU A N 1
ATOM 1554 C CA . LEU A 1 193 ? -6.695 9.816 6.536 1.00 81.50 193 LEU A CA 1
ATOM 1555 C C . LEU A 1 193 ? -6.470 11.284 6.117 1.00 81.50 193 LEU A C 1
ATOM 1557 O O . LEU A 1 193 ? -7.360 12.105 6.329 1.00 81.50 193 LEU A O 1
ATOM 1561 N N . ILE A 1 194 ? -5.313 11.642 5.539 1.00 64.62 194 ILE A N 1
ATOM 1562 C CA . ILE A 1 194 ? -4.886 13.045 5.318 1.00 64.62 194 ILE A CA 1
ATOM 1563 C C . ILE A 1 194 ? -5.567 13.695 4.104 1.00 64.62 194 ILE A C 1
ATOM 1565 O O . ILE A 1 194 ? -5.801 14.903 4.103 1.00 64.62 194 ILE A O 1
ATOM 1569 N N . ARG A 1 195 ? -5.976 12.925 3.087 1.00 58.06 195 ARG A N 1
ATOM 1570 C CA . ARG A 1 195 ? -6.665 13.478 1.901 1.00 58.06 195 ARG A CA 1
ATOM 1571 C C . ARG A 1 195 ? -8.063 14.053 2.218 1.00 58.06 195 ARG A C 1
ATOM 1573 O O . ARG A 1 195 ? -8.654 14.713 1.373 1.00 58.06 195 ARG A O 1
ATOM 1580 N N . ASN A 1 196 ? -8.568 13.860 3.439 1.00 49.66 196 ASN A N 1
ATOM 1581 C CA . ASN A 1 196 ? -9.848 14.403 3.902 1.00 49.66 196 ASN A CA 1
ATOM 1582 C C . ASN A 1 196 ? -9.840 15.929 4.124 1.00 49.66 196 ASN A C 1
ATOM 1584 O O . ASN A 1 196 ? -10.908 16.515 4.260 1.00 49.66 196 ASN A O 1
ATOM 1588 N N . ALA A 1 197 ? -8.670 16.578 4.192 1.00 46.66 197 ALA A N 1
ATOM 1589 C CA . ALA A 1 197 ? -8.575 17.984 4.600 1.00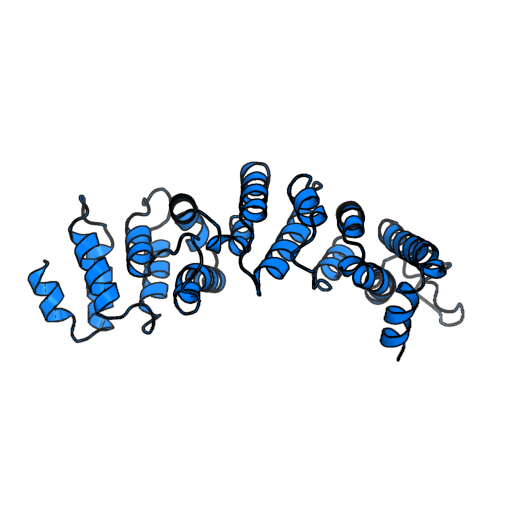 46.66 197 ALA A CA 1
ATOM 1590 C C . ALA A 1 197 ? -8.599 19.010 3.448 1.00 46.66 197 ALA A C 1
ATOM 1592 O O . ALA A 1 197 ? -8.743 20.198 3.723 1.00 46.66 197 ALA A O 1
ATOM 1593 N N . SER A 1 198 ? -8.426 18.604 2.181 1.00 45.16 198 SER A N 1
ATOM 1594 C CA . SER A 1 198 ? -8.107 19.554 1.095 1.00 45.16 198 SER A CA 1
ATOM 1595 C C . SER A 1 198 ? -8.885 19.405 -0.217 1.00 45.16 198 SER A C 1
ATOM 1597 O O . SER A 1 198 ? -8.552 20.082 -1.189 1.00 45.16 198 SER A O 1
ATOM 1599 N N . SER A 1 199 ? -9.932 18.579 -0.291 1.00 42.28 199 SER A N 1
ATOM 1600 C CA . SER A 1 199 ? -10.717 18.453 -1.529 1.00 42.28 199 SER A CA 1
ATOM 1601 C C . SER A 1 199 ? -12.196 18.167 -1.269 1.00 42.28 199 SER A C 1
ATOM 1603 O O . SER A 1 199 ? -12.569 17.034 -0.987 1.00 42.28 199 SER A O 1
ATOM 1605 N N . GLU A 1 200 ? -13.036 19.192 -1.433 1.00 42.75 200 GLU A N 1
ATOM 1606 C CA . GLU A 1 200 ? -14.509 19.123 -1.388 1.00 42.75 200 GLU A CA 1
ATOM 1607 C C . GLU A 1 200 ? -15.134 18.476 -2.643 1.00 42.75 200 GLU A C 1
ATOM 1609 O O . GLU A 1 200 ? -16.353 18.399 -2.776 1.00 42.75 200 GLU A O 1
ATOM 1614 N N . THR A 1 201 ? -14.328 18.002 -3.593 1.00 44.50 201 THR A N 1
ATOM 1615 C CA . THR A 1 201 ? -14.808 17.590 -4.917 1.00 44.50 201 THR A CA 1
ATOM 1616 C C . THR A 1 201 ? -14.067 16.364 -5.439 1.00 44.50 201 THR A C 1
ATOM 1618 O O . THR A 1 201 ? -13.240 16.486 -6.333 1.00 44.50 201 THR A O 1
ATOM 1621 N N . SER A 1 202 ? -14.333 15.162 -4.912 1.00 40.47 202 SER A N 1
ATOM 1622 C CA . SER A 1 202 ? -14.035 13.894 -5.615 1.00 40.47 202 SER A CA 1
ATOM 1623 C C . SER A 1 202 ? -14.680 12.683 -4.931 1.00 40.47 202 SER A C 1
ATOM 1625 O O . SER A 1 202 ? -14.417 12.400 -3.768 1.00 40.47 202 SER A O 1
ATOM 1627 N N . HIS A 1 203 ? -15.480 11.932 -5.688 1.00 42.53 203 HIS A N 1
ATOM 1628 C CA . HIS A 1 203 ? -16.110 10.659 -5.319 1.00 42.53 203 HIS A CA 1
ATOM 1629 C C . HIS A 1 203 ? -15.109 9.480 -5.229 1.00 42.53 203 HIS A C 1
ATOM 1631 O O . HIS A 1 203 ? -15.308 8.452 -5.868 1.00 42.53 203 HIS A O 1
ATOM 1637 N N . ALA A 1 204 ? -14.037 9.600 -4.445 1.00 43.78 204 ALA A N 1
ATOM 1638 C CA . ALA A 1 204 ? -13.133 8.485 -4.145 1.00 43.78 204 ALA A CA 1
ATOM 1639 C C . ALA A 1 204 ? -13.255 8.117 -2.659 1.00 43.78 204 ALA A C 1
ATOM 1641 O O . ALA A 1 204 ? -13.337 8.993 -1.805 1.00 43.78 204 ALA A O 1
ATOM 1642 N N . SER A 1 205 ? -13.361 6.829 -2.346 1.00 50.94 205 SER A N 1
ATOM 1643 C CA . SER A 1 205 ? -13.769 6.292 -1.041 1.00 50.94 205 SER A CA 1
ATOM 1644 C C . SER A 1 205 ? -12.846 6.691 0.113 1.00 50.94 205 SER A C 1
ATOM 1646 O O . SER A 1 205 ? -11.852 6.033 0.410 1.00 50.94 205 SER A O 1
ATOM 1648 N N . LEU A 1 206 ? -13.240 7.736 0.835 1.00 63.12 206 LEU A N 1
ATOM 1649 C CA . LEU A 1 206 ? -12.595 8.181 2.064 1.00 63.12 206 LEU A CA 1
ATOM 1650 C C . LEU A 1 206 ? -13.041 7.292 3.235 1.00 63.12 206 LEU A C 1
ATOM 1652 O O . LEU A 1 206 ? -14.219 7.263 3.611 1.00 63.12 206 LEU A O 1
ATOM 1656 N N . ILE A 1 207 ? -12.111 6.548 3.837 1.00 79.06 207 ILE A N 1
ATOM 1657 C CA . ILE A 1 207 ? -12.380 5.898 5.122 1.00 79.06 207 ILE A CA 1
ATOM 1658 C C . ILE A 1 207 ? -12.251 6.963 6.209 1.00 79.06 207 ILE A C 1
ATOM 1660 O O . ILE A 1 207 ? -11.156 7.441 6.494 1.00 79.06 207 ILE A O 1
ATOM 1664 N N . LEU A 1 208 ? -13.377 7.323 6.835 1.00 87.06 208 LEU A N 1
ATOM 1665 C CA . LEU A 1 208 ? -13.359 8.215 7.994 1.00 87.06 208 LEU A CA 1
ATOM 1666 C C . LEU A 1 208 ? -12.455 7.635 9.097 1.00 87.06 208 LEU A C 1
ATOM 1668 O O . LEU A 1 208 ? -12.475 6.416 9.296 1.00 87.06 208 LEU A O 1
ATOM 1672 N N . PRO A 1 209 ? -11.752 8.471 9.882 1.00 90.69 209 PRO A N 1
ATOM 1673 C CA . PRO A 1 209 ? -10.884 7.985 10.955 1.00 90.69 209 PRO A CA 1
ATOM 1674 C C . PRO A 1 209 ? -11.593 7.029 11.928 1.00 90.69 209 PRO A C 1
ATOM 1676 O O . PRO A 1 209 ? -11.068 5.967 12.259 1.00 90.69 209 PRO A O 1
ATOM 1679 N N . SER A 1 210 ? -12.843 7.330 12.299 1.00 91.81 210 SER A N 1
ATOM 1680 C CA . SER A 1 210 ? -13.661 6.442 13.134 1.00 91.81 210 SER A CA 1
ATOM 1681 C C . SER A 1 210 ? -13.921 5.087 12.467 1.00 91.81 210 SER A C 1
ATOM 1683 O O . SER A 1 210 ? -13.824 4.049 13.116 1.00 91.81 210 SER A O 1
ATOM 1685 N N . LYS A 1 211 ? -14.184 5.066 11.154 1.00 91.81 211 LYS A N 1
ATOM 1686 C CA . LYS A 1 211 ? -14.399 3.833 10.383 1.00 91.81 211 LYS A CA 1
ATOM 1687 C C . LYS A 1 211 ? -13.125 3.009 10.226 1.00 91.81 211 LYS A C 1
ATOM 1689 O O . LYS A 1 211 ? -13.234 1.788 10.225 1.00 91.81 211 LYS A O 1
ATOM 1694 N N . LEU A 1 212 ? -11.953 3.638 10.121 1.00 93.50 212 LEU A N 1
ATOM 1695 C CA . LEU A 1 212 ? -10.677 2.918 10.110 1.00 93.50 212 LEU A CA 1
ATOM 1696 C C . LEU A 1 212 ? -10.438 2.232 11.458 1.00 93.50 212 LEU A C 1
ATOM 1698 O O . LEU A 1 212 ? -10.123 1.045 11.495 1.00 93.50 212 LEU A O 1
ATOM 1702 N N . LEU A 1 213 ? -10.653 2.955 12.560 1.00 94.56 213 LEU A N 1
ATOM 1703 C CA . LEU A 1 213 ? -10.508 2.405 13.905 1.00 94.56 213 LEU A CA 1
ATOM 1704 C C . LEU A 1 213 ? -11.468 1.236 14.148 1.00 94.56 213 LEU A C 1
ATOM 1706 O O . LEU A 1 213 ? -11.050 0.207 14.673 1.00 94.56 213 LEU A O 1
ATOM 1710 N N . ILE A 1 214 ? -12.725 1.355 13.712 1.00 94.75 214 ILE A N 1
ATOM 1711 C CA . ILE A 1 214 ? -13.700 0.258 13.781 1.00 94.75 214 ILE A CA 1
ATOM 1712 C C . ILE A 1 214 ? -13.252 -0.930 12.926 1.00 94.75 214 ILE A C 1
ATOM 1714 O O . ILE A 1 214 ? -13.258 -2.057 13.413 1.00 94.75 214 ILE A O 1
ATOM 1718 N N . ALA A 1 215 ? -12.810 -0.690 11.687 1.00 94.50 215 ALA A N 1
ATOM 1719 C CA . ALA A 1 215 ? -12.348 -1.752 10.797 1.00 94.50 215 ALA A CA 1
ATOM 1720 C C . ALA A 1 215 ? -11.183 -2.546 11.407 1.00 94.50 215 ALA A C 1
ATOM 1722 O O . ALA A 1 215 ? -11.186 -3.767 11.318 1.00 94.50 215 ALA A O 1
ATOM 1723 N N . LEU A 1 216 ? -10.240 -1.885 12.096 1.00 95.81 216 LEU A N 1
ATOM 1724 C CA . LEU A 1 216 ? -9.154 -2.567 12.813 1.00 95.81 216 LEU A CA 1
ATOM 1725 C C . LEU A 1 216 ? -9.674 -3.534 13.887 1.00 95.81 216 LEU A C 1
ATOM 1727 O O . LEU A 1 216 ? -9.130 -4.624 14.037 1.00 95.81 216 LEU A O 1
ATOM 1731 N N . HIS A 1 217 ? -10.732 -3.165 14.610 1.00 94.88 217 HIS A N 1
ATOM 1732 C CA . HIS A 1 217 ? -11.332 -4.011 15.649 1.00 94.88 217 HIS A CA 1
ATOM 1733 C C . HIS A 1 217 ? -12.162 -5.171 15.091 1.00 94.88 217 HIS A C 1
ATOM 1735 O O . HIS A 1 217 ? -12.446 -6.115 15.824 1.00 94.88 217 HIS A O 1
ATOM 1741 N N . GLN A 1 218 ? -12.558 -5.096 13.820 1.00 93.50 218 GLN A N 1
ATOM 1742 C CA . GLN A 1 218 ? -13.336 -6.126 13.132 1.00 93.50 218 GLN A CA 1
ATOM 1743 C C . GLN A 1 218 ? -12.462 -7.156 12.401 1.00 93.50 218 GLN A C 1
ATOM 1745 O O . GLN A 1 218 ? -13.000 -8.120 11.862 1.00 93.50 218 GLN A O 1
ATOM 1750 N N . ILE A 1 219 ? -11.134 -6.979 12.380 1.00 94.38 219 ILE A N 1
ATOM 1751 C CA . ILE A 1 219 ? -10.212 -7.952 11.780 1.00 94.38 219 ILE A CA 1
ATOM 1752 C C . ILE A 1 219 ? -10.283 -9.268 12.558 1.00 94.38 219 ILE A C 1
ATOM 1754 O O . ILE A 1 219 ? -10.144 -9.284 13.785 1.00 94.38 219 ILE A O 1
ATOM 1758 N N . SER A 1 220 ? -10.463 -10.376 11.836 1.00 89.50 220 SER A N 1
ATOM 1759 C CA . SER A 1 220 ? -10.521 -11.702 12.449 1.00 89.50 220 SER A CA 1
ATOM 1760 C C . SER A 1 220 ? -9.157 -12.097 13.041 1.00 89.50 220 SER A C 1
ATOM 1762 O O . SER A 1 220 ? -8.124 -11.880 12.395 1.00 89.50 220 SER A O 1
ATOM 1764 N N . PRO A 1 221 ? -9.119 -12.750 14.221 1.00 86.38 221 PRO A N 1
ATOM 1765 C CA . PRO A 1 221 ? -7.890 -13.318 14.780 1.00 86.38 221 PRO A CA 1
ATOM 1766 C C . PRO A 1 221 ? -7.181 -14.319 13.853 1.00 86.38 221 PRO A C 1
ATOM 1768 O O . PRO A 1 221 ? -5.975 -14.517 13.983 1.00 86.38 221 PRO A O 1
ATOM 1771 N N . GLU A 1 222 ? -7.906 -14.943 12.918 1.00 89.31 222 GLU A N 1
ATOM 1772 C CA . GLU A 1 222 ? -7.337 -15.856 11.914 1.00 89.31 222 GLU A CA 1
ATOM 1773 C C . GLU A 1 222 ? -6.549 -15.107 10.828 1.00 89.31 222 GLU A C 1
ATOM 1775 O O . GLU A 1 222 ? -5.567 -15.615 10.285 1.00 89.31 222 GLU A O 1
ATOM 1780 N N . GLU A 1 223 ? -6.950 -13.874 10.518 1.00 88.88 223 GLU A N 1
ATOM 1781 C CA . GLU A 1 223 ? -6.327 -13.063 9.475 1.00 88.88 223 GLU A CA 1
ATOM 1782 C C . GLU A 1 223 ? -5.102 -12.313 9.993 1.00 88.88 223 GLU A C 1
ATOM 1784 O O . GLU A 1 223 ? -4.138 -12.105 9.246 1.00 88.88 223 GLU A O 1
ATOM 1789 N N . CYS A 1 224 ? -5.116 -11.881 11.257 1.00 92.62 224 CYS A N 1
ATOM 1790 C CA . CYS A 1 224 ? -4.042 -11.097 11.851 1.00 92.62 224 CYS A CA 1
ATOM 1791 C C . CYS A 1 224 ? -3.934 -11.298 13.366 1.00 92.62 224 CYS A C 1
ATOM 1793 O O . CYS A 1 224 ? -4.927 -11.288 14.087 1.00 92.62 224 CYS A O 1
ATOM 1795 N N . GLU A 1 225 ? -2.699 -11.406 13.863 1.00 93.38 225 GLU A N 1
ATOM 1796 C CA . GLU A 1 225 ? -2.441 -11.528 15.295 1.00 93.38 225 GLU A CA 1
ATOM 1797 C C . GLU A 1 225 ? -2.908 -10.287 16.064 1.00 93.38 225 GLU A C 1
ATOM 1799 O O . GLU A 1 225 ? -2.636 -9.145 15.676 1.00 93.38 225 GLU A O 1
ATOM 1804 N N . LEU A 1 226 ? -3.511 -10.515 17.234 1.00 93.06 226 LEU A N 1
ATOM 1805 C CA . LEU A 1 226 ? -4.034 -9.460 18.103 1.00 93.06 226 LEU A CA 1
ATOM 1806 C C . LEU A 1 226 ? -2.987 -8.375 18.417 1.00 93.06 226 LEU A C 1
ATOM 1808 O O . LEU A 1 226 ? -3.311 -7.192 18.432 1.00 93.06 226 LEU A O 1
ATOM 1812 N N . LYS A 1 227 ? -1.713 -8.754 18.610 1.00 94.00 227 LYS A N 1
ATOM 1813 C CA . LYS A 1 227 ? -0.608 -7.811 18.869 1.00 94.00 227 LYS A CA 1
ATOM 1814 C C . LYS A 1 227 ? -0.405 -6.820 17.721 1.00 94.00 227 LYS A C 1
ATOM 1816 O O . LYS A 1 227 ? -0.173 -5.638 17.967 1.00 94.00 227 LYS A O 1
ATOM 1821 N N . THR A 1 228 ? -0.521 -7.277 16.479 1.00 95.31 228 THR A N 1
ATOM 1822 C CA . THR A 1 228 ? -0.396 -6.428 15.288 1.00 95.31 228 THR A CA 1
ATOM 1823 C C . THR A 1 228 ? -1.556 -5.442 15.210 1.00 95.31 228 THR A C 1
ATOM 1825 O O . THR A 1 228 ? -1.335 -4.250 14.992 1.00 95.31 228 THR A O 1
ATOM 1828 N N . ILE A 1 229 ? -2.779 -5.904 15.491 1.00 95.38 229 ILE A N 1
ATOM 1829 C CA . ILE A 1 229 ? -3.973 -5.049 15.555 1.00 95.38 229 ILE A CA 1
ATOM 1830 C C . ILE A 1 229 ? -3.841 -4.014 16.684 1.00 95.38 229 ILE A C 1
ATOM 1832 O O . ILE A 1 229 ? -4.118 -2.832 16.476 1.00 95.38 229 ILE A O 1
ATOM 1836 N N . MET A 1 230 ? -3.353 -4.414 17.862 1.00 94.06 230 MET A N 1
ATOM 1837 C CA . MET A 1 230 ? -3.094 -3.510 18.991 1.00 94.06 230 MET A CA 1
ATOM 1838 C C . MET A 1 230 ? -2.073 -2.423 18.638 1.00 94.06 230 MET A C 1
ATOM 1840 O O . MET A 1 230 ? -2.266 -1.256 18.990 1.00 94.06 230 MET A O 1
ATOM 1844 N N . ASN A 1 231 ? -0.994 -2.789 17.942 1.00 94.56 231 ASN A N 1
ATOM 1845 C CA . ASN A 1 231 ? 0.030 -1.844 17.503 1.00 94.56 231 ASN A CA 1
ATOM 1846 C C . ASN A 1 231 ? -0.540 -0.855 16.481 1.00 94.56 231 ASN A C 1
ATOM 1848 O O . ASN A 1 231 ? -0.381 0.350 16.655 1.00 94.56 231 ASN A O 1
ATOM 1852 N N . ALA A 1 232 ? -1.265 -1.347 15.473 1.00 95.31 232 ALA A N 1
ATOM 1853 C CA . ALA A 1 232 ? -1.951 -0.523 14.480 1.00 95.31 232 ALA A CA 1
ATOM 1854 C C . ALA A 1 232 ? -2.954 0.451 15.124 1.00 95.31 232 ALA A C 1
ATOM 1856 O O . ALA A 1 232 ? -2.922 1.648 14.852 1.00 95.31 232 ALA A O 1
ATOM 1857 N N . THR A 1 233 ? -3.773 -0.039 16.056 1.00 94.75 233 THR A N 1
ATOM 1858 C CA . THR A 1 233 ? -4.723 0.773 16.833 1.00 94.75 233 THR A CA 1
ATOM 1859 C C . THR A 1 233 ? -4.001 1.867 17.619 1.00 94.75 233 THR A C 1
ATOM 1861 O O . THR A 1 233 ? -4.401 3.028 17.592 1.00 94.75 233 THR A O 1
ATOM 1864 N N . THR A 1 234 ? -2.880 1.529 18.262 1.00 93.81 234 THR A N 1
ATOM 1865 C CA . THR A 1 234 ? -2.065 2.499 19.009 1.00 93.81 234 THR A CA 1
ATOM 1866 C C . THR A 1 234 ? -1.456 3.560 18.085 1.00 93.81 234 THR A C 1
ATOM 1868 O O . THR A 1 234 ? -1.397 4.726 18.466 1.00 93.81 234 THR A O 1
ATOM 1871 N N . LEU A 1 235 ? -1.039 3.201 16.862 1.00 93.31 235 LEU A N 1
ATOM 1872 C CA . LEU A 1 235 ? -0.576 4.178 15.868 1.00 93.31 235 LEU A CA 1
ATOM 1873 C C . LEU A 1 235 ? -1.672 5.182 15.516 1.00 93.31 235 LEU A C 1
ATOM 1875 O O . LEU A 1 235 ? -1.388 6.373 15.507 1.00 93.31 235 LEU A O 1
ATOM 1879 N N . CYS A 1 236 ? -2.905 4.721 15.289 1.00 91.94 236 CYS A N 1
ATOM 1880 C CA . CYS A 1 236 ? -4.042 5.605 15.050 1.00 91.94 236 CYS A CA 1
ATOM 1881 C C . CYS A 1 236 ? -4.270 6.559 16.231 1.00 91.94 236 CYS A C 1
ATOM 1883 O O . CYS A 1 236 ? -4.259 7.769 16.047 1.00 91.94 236 CYS A O 1
ATOM 1885 N N . LEU A 1 237 ? -4.403 6.035 17.452 1.00 91.12 237 LEU A N 1
ATOM 1886 C CA . LEU A 1 237 ? -4.699 6.849 18.641 1.00 91.12 237 LEU A CA 1
ATOM 1887 C C . LEU A 1 237 ? -3.594 7.862 18.993 1.00 91.12 237 LEU A C 1
ATOM 1889 O O . LEU A 1 237 ? -3.867 8.870 19.643 1.00 91.12 237 LEU A O 1
ATOM 1893 N N . ASN A 1 238 ? -2.355 7.625 18.554 1.00 90.81 238 ASN A N 1
ATOM 1894 C CA . ASN A 1 238 ? -1.257 8.577 18.721 1.00 90.81 238 ASN A CA 1
ATOM 1895 C C . ASN A 1 238 ? -1.374 9.806 17.797 1.00 90.81 238 ASN A C 1
ATOM 1897 O O . ASN A 1 238 ? -0.797 10.847 18.116 1.00 90.81 238 ASN A O 1
ATOM 1901 N N . GLU A 1 239 ? -2.138 9.730 16.703 1.00 89.12 239 GLU A N 1
ATOM 1902 C CA . GLU A 1 239 ? -2.409 10.857 15.801 1.00 89.12 239 GLU A CA 1
ATOM 1903 C C . GLU A 1 239 ? -3.502 11.772 16.384 1.00 89.12 239 GLU A C 1
ATOM 1905 O O . GLU A 1 239 ? -4.627 11.851 15.885 1.00 89.12 239 GLU A O 1
ATOM 1910 N N . ARG A 1 240 ? -3.173 12.478 17.476 1.00 86.69 240 ARG A N 1
ATOM 1911 C CA . ARG A 1 240 ? -4.118 13.282 18.285 1.00 86.69 240 ARG A CA 1
ATOM 1912 C C . ARG A 1 240 ? -4.847 14.383 17.511 1.00 86.69 240 ARG A C 1
ATOM 1914 O O . ARG A 1 240 ? -5.933 14.786 17.910 1.00 86.69 240 ARG A O 1
ATOM 1921 N N . ALA A 1 241 ? -4.251 14.875 16.426 1.00 86.31 241 ALA A N 1
ATOM 1922 C CA . ALA A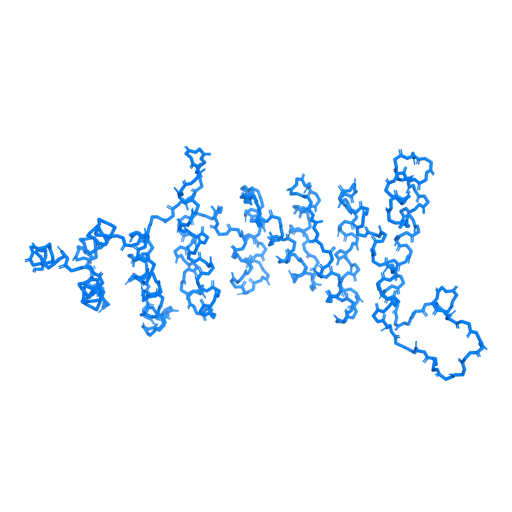 1 241 ? -4.883 15.864 15.554 1.00 86.31 241 ALA A CA 1
ATOM 1923 C C . ALA A 1 241 ? -6.044 15.269 14.736 1.00 86.31 241 ALA A C 1
ATOM 1925 O O . ALA A 1 241 ? -6.966 15.990 14.369 1.00 86.31 241 ALA A O 1
ATOM 1926 N N . ILE A 1 242 ? -6.004 13.961 14.463 1.00 88.06 242 ILE A N 1
ATOM 1927 C CA . ILE A 1 242 ? -7.011 13.240 13.676 1.00 88.06 242 ILE A CA 1
ATOM 1928 C C . ILE A 1 242 ? -8.030 12.571 14.605 1.00 88.06 242 ILE A C 1
ATOM 1930 O O . ILE A 1 242 ? -9.235 12.670 14.386 1.00 88.06 242 ILE A O 1
ATOM 1934 N N . TYR A 1 243 ? -7.560 11.894 15.655 1.00 89.75 243 TYR A N 1
ATOM 1935 C CA . TYR A 1 243 ? -8.402 11.167 16.607 1.00 89.75 243 TYR A CA 1
ATOM 1936 C C . TYR A 1 243 ? -8.778 12.054 17.795 1.00 89.75 243 TYR A C 1
ATOM 1938 O O . TYR A 1 243 ? -8.323 11.861 18.922 1.00 89.75 243 TYR A O 1
ATOM 1946 N N . THR A 1 244 ? -9.612 13.053 17.511 1.00 90.25 244 THR A N 1
ATOM 1947 C CA . THR A 1 244 ? -10.175 13.971 18.506 1.00 90.25 244 THR A CA 1
ATOM 1948 C C . THR A 1 244 ? -11.272 13.303 19.341 1.00 90.25 244 THR A C 1
ATOM 1950 O O . THR A 1 244 ? -11.694 12.178 19.063 1.00 90.25 244 THR A O 1
ATOM 1953 N N . HIS A 1 245 ? -11.766 14.024 20.354 1.00 89.38 245 HIS A N 1
ATOM 1954 C CA . HIS A 1 245 ? -12.896 13.603 21.185 1.00 89.38 245 HIS A CA 1
ATOM 1955 C C . HIS A 1 245 ? -14.076 13.076 20.349 1.00 89.38 245 HIS A C 1
ATOM 1957 O O . HIS A 1 245 ? -14.527 11.957 20.567 1.00 89.38 245 HIS A O 1
ATOM 1963 N N . ASP A 1 246 ? -14.526 13.833 19.347 1.00 89.25 246 ASP A N 1
ATOM 1964 C CA . ASP A 1 246 ? -15.732 13.494 18.580 1.00 89.25 246 ASP A CA 1
ATOM 1965 C C . ASP A 1 246 ? -15.533 12.259 17.698 1.00 89.25 246 ASP A C 1
ATOM 1967 O O . ASP A 1 246 ? -16.404 11.394 17.603 1.00 89.25 246 ASP A O 1
ATOM 1971 N N . VAL A 1 247 ? -14.351 12.129 17.090 1.00 90.94 247 VAL A N 1
ATOM 1972 C CA . VAL A 1 247 ? -13.993 10.962 16.275 1.00 90.94 247 VAL A CA 1
ATOM 1973 C C . VAL A 1 247 ? -13.968 9.694 17.127 1.00 90.94 247 VAL A C 1
ATOM 1975 O O . VAL A 1 247 ? -14.498 8.658 16.712 1.00 90.94 247 VAL A O 1
ATOM 1978 N N . LEU A 1 248 ? -13.358 9.772 18.312 1.00 92.62 248 LEU A N 1
ATOM 1979 C CA . LEU A 1 248 ? -13.274 8.649 19.239 1.00 92.62 248 LEU A CA 1
ATOM 1980 C C . LEU A 1 248 ? -14.636 8.304 19.835 1.00 92.62 248 LEU A C 1
ATOM 1982 O O . LEU A 1 248 ? -14.958 7.123 19.917 1.00 92.62 248 LEU A O 1
ATOM 1986 N N . ALA A 1 249 ? -15.454 9.301 20.174 1.00 91.69 249 ALA A N 1
ATOM 1987 C CA . ALA A 1 249 ? -16.812 9.102 20.663 1.00 91.69 249 ALA A CA 1
ATOM 1988 C C . ALA A 1 249 ? -17.658 8.310 19.652 1.00 91.69 249 ALA A C 1
ATOM 1990 O O . ALA A 1 249 ? -18.249 7.287 19.999 1.00 91.69 249 ALA A O 1
ATOM 1991 N N . VAL A 1 250 ? -17.630 8.708 18.373 1.00 92.88 250 VAL A N 1
ATOM 1992 C CA . VAL A 1 250 ? -18.315 7.984 17.288 1.00 92.88 250 VAL A CA 1
ATOM 1993 C C . VAL A 1 250 ? -17.793 6.554 17.142 1.00 92.88 250 VAL A C 1
ATOM 1995 O O . VAL A 1 250 ? -18.582 5.631 16.941 1.00 92.88 250 VAL A O 1
ATOM 1998 N N . ALA A 1 251 ? -16.474 6.355 17.223 1.00 93.81 251 ALA A N 1
ATOM 1999 C CA . ALA A 1 251 ? -15.882 5.028 17.103 1.00 93.81 251 ALA A CA 1
ATOM 2000 C C . ALA A 1 251 ? -16.267 4.118 18.280 1.00 93.81 251 ALA A C 1
ATOM 2002 O O . ALA A 1 251 ? -16.702 2.996 18.050 1.00 93.81 251 ALA A O 1
ATOM 2003 N N . ILE A 1 252 ? -16.150 4.601 19.521 1.00 94.00 252 ILE A N 1
ATOM 2004 C CA . ILE A 1 252 ? -16.476 3.851 20.743 1.00 94.00 252 ILE A CA 1
ATOM 2005 C C . ILE A 1 252 ? -17.959 3.480 20.770 1.00 94.00 252 ILE A C 1
ATOM 2007 O O . ILE A 1 252 ? -18.271 2.317 21.013 1.00 94.00 252 ILE A O 1
AT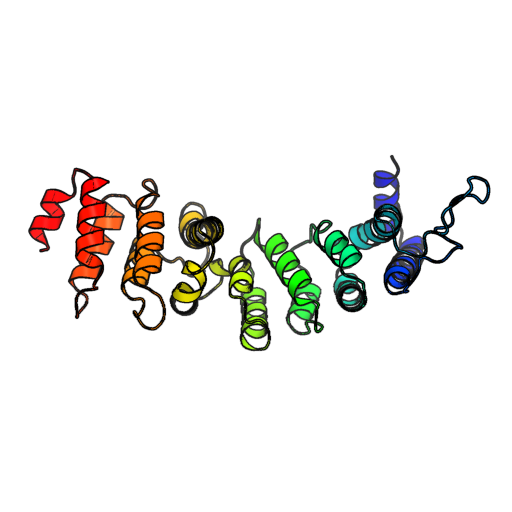OM 2011 N N . GLN A 1 253 ? -18.854 4.423 20.451 1.00 93.50 253 GLN A N 1
ATOM 2012 C CA . GLN A 1 253 ? -20.289 4.147 20.369 1.00 93.50 253 GLN A CA 1
ATOM 2013 C C . GLN A 1 253 ? -20.579 3.024 19.366 1.00 93.50 253 GLN A C 1
ATOM 2015 O O . GLN A 1 253 ? -21.251 2.054 19.682 1.00 93.50 253 GLN A O 1
ATOM 2020 N N . GLN A 1 254 ? -20.015 3.103 18.160 1.00 93.88 254 GLN A N 1
ATOM 2021 C CA . GLN A 1 254 ? -20.248 2.064 17.154 1.00 93.88 254 GLN A CA 1
ATOM 2022 C C . GLN A 1 254 ? -19.601 0.727 17.518 1.00 93.88 254 GLN A C 1
ATOM 2024 O O . GLN A 1 254 ? -20.105 -0.305 17.097 1.00 93.88 254 GLN A O 1
ATOM 2029 N N . LEU A 1 255 ? -18.489 0.726 18.258 1.00 95.06 255 LEU A N 1
ATOM 2030 C CA . LEU A 1 255 ? -17.829 -0.503 18.694 1.00 95.06 255 LEU A CA 1
ATOM 2031 C C . LEU A 1 255 ? -18.629 -1.249 19.765 1.00 95.06 255 LEU A C 1
ATOM 2033 O O . LEU A 1 255 ? -18.639 -2.478 19.725 1.00 95.06 255 LEU A O 1
ATOM 2037 N N . VAL A 1 256 ? -19.279 -0.542 20.699 1.00 94.50 256 VAL A N 1
ATOM 2038 C CA . VAL A 1 256 ? -20.096 -1.187 21.743 1.00 94.50 256 VAL A CA 1
ATOM 2039 C C . VAL A 1 256 ? -21.350 -1.844 21.160 1.00 94.50 256 VAL A C 1
ATOM 2041 O O . VAL A 1 256 ? -21.778 -2.887 21.642 1.00 94.50 256 VAL A O 1
ATOM 2044 N N . ASP A 1 257 ? -21.877 -1.287 20.066 1.00 93.69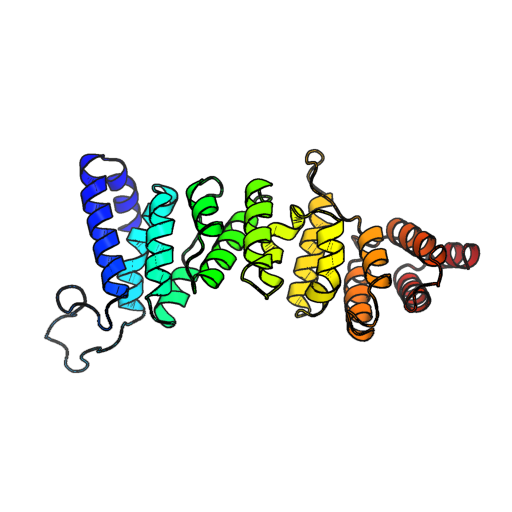 257 ASP A N 1
ATOM 2045 C CA . ASP A 1 257 ? -23.063 -1.800 19.376 1.00 93.69 257 ASP A CA 1
ATOM 2046 C C . ASP A 1 257 ? -22.765 -3.050 18.511 1.00 93.69 257 ASP A C 1
ATOM 2048 O O . ASP A 1 257 ? -23.685 -3.680 17.982 1.00 93.69 257 ASP A O 1
ATOM 2052 N N . ILE A 1 258 ? -21.491 -3.436 18.335 1.00 93.19 258 ILE A N 1
ATOM 2053 C CA . ILE A 1 258 ? -21.105 -4.648 17.592 1.00 93.19 258 ILE A CA 1
ATOM 2054 C C . ILE A 1 258 ? -21.294 -5.881 18.481 1.00 93.19 258 ILE A C 1
ATOM 2056 O O . ILE A 1 258 ? -20.766 -5.950 19.587 1.00 93.19 258 ILE A O 1
ATOM 2060 N N . ASN A 1 259 ? -21.982 -6.898 17.956 1.00 89.06 259 ASN A N 1
ATOM 2061 C CA . ASN A 1 259 ? -22.189 -8.176 18.634 1.00 89.06 259 ASN A CA 1
ATOM 2062 C C . ASN A 1 259 ? -21.515 -9.339 17.868 1.00 89.06 259 ASN A C 1
ATOM 2064 O O . ASN A 1 259 ? -21.862 -9.555 16.703 1.00 89.06 259 ASN A O 1
ATOM 2068 N N . PRO A 1 260 ? -20.609 -10.118 18.493 1.00 90.88 260 PRO A N 1
ATOM 2069 C CA . PRO A 1 260 ? -20.076 -9.930 19.846 1.00 90.88 260 PRO A CA 1
ATOM 2070 C C . PRO A 1 260 ? -19.162 -8.701 19.940 1.00 90.88 260 PRO A C 1
ATOM 2072 O O . PRO A 1 260 ? -18.520 -8.328 18.957 1.00 90.88 260 PRO A O 1
ATOM 2075 N N . ILE A 1 261 ? -19.076 -8.106 21.135 1.00 91.81 261 ILE A N 1
ATOM 2076 C CA . ILE A 1 261 ? -18.226 -6.932 21.380 1.00 91.81 261 ILE A CA 1
ATOM 2077 C C . ILE A 1 261 ? -16.773 -7.261 20.991 1.00 91.81 261 ILE A C 1
ATOM 2079 O O . ILE A 1 261 ? -16.246 -8.292 21.428 1.00 91.81 261 ILE A O 1
ATOM 2083 N N . PRO A 1 262 ? -16.095 -6.407 20.199 1.00 94.19 262 PRO A N 1
ATOM 2084 C CA . PRO A 1 262 ? -14.727 -6.660 19.772 1.00 94.19 262 PRO A CA 1
ATOM 2085 C C . PRO A 1 262 ? -13.758 -6.826 20.944 1.00 94.19 262 PRO A C 1
ATOM 2087 O O . PRO A 1 262 ? -13.744 -6.031 21.882 1.00 94.19 262 PRO A O 1
ATOM 2090 N N . VAL A 1 263 ? -12.860 -7.808 20.844 1.00 92.06 263 VAL A N 1
ATOM 2091 C CA . VAL A 1 263 ? -11.927 -8.198 21.921 1.00 92.06 263 VAL A CA 1
ATOM 2092 C C . VAL A 1 263 ? -11.066 -7.030 22.428 1.00 92.06 263 VAL A C 1
ATOM 2094 O O . VAL A 1 263 ? -10.738 -6.956 23.611 1.00 92.06 263 VAL A O 1
ATOM 2097 N N . LEU A 1 264 ? -10.700 -6.095 21.546 1.00 93.69 264 LEU A N 1
ATOM 2098 C CA . LEU A 1 264 ? -9.850 -4.945 21.876 1.00 93.69 264 LEU A CA 1
ATOM 2099 C C . LEU A 1 264 ? -10.617 -3.708 22.364 1.00 93.69 264 LEU A C 1
ATOM 2101 O O . LEU A 1 264 ? -9.981 -2.715 22.716 1.00 93.69 264 LEU A O 1
ATOM 2105 N N . PHE A 1 265 ? -11.949 -3.766 22.438 1.00 94.25 265 PHE A N 1
ATOM 2106 C CA . PHE A 1 265 ? -12.799 -2.622 22.769 1.00 94.25 265 PHE A CA 1
ATOM 2107 C C . PHE A 1 265 ? -12.381 -1.925 24.072 1.00 94.25 265 PHE A C 1
ATOM 2109 O O . PHE A 1 265 ? -12.024 -0.747 24.056 1.00 94.25 265 PHE A O 1
ATOM 2116 N N . MET A 1 266 ? -12.325 -2.660 25.188 1.00 93.06 266 MET A N 1
ATOM 2117 C CA . MET A 1 266 ? -11.976 -2.076 26.491 1.00 93.06 266 MET A CA 1
ATOM 2118 C C . MET A 1 266 ? -10.565 -1.487 26.515 1.00 93.06 266 MET A C 1
ATOM 2120 O O . MET A 1 266 ? -10.330 -0.458 27.146 1.00 93.06 266 MET A O 1
ATOM 2124 N N . ARG A 1 267 ? -9.616 -2.097 25.796 1.00 92.94 267 ARG A N 1
ATOM 2125 C CA . ARG A 1 267 ? -8.262 -1.547 25.676 1.00 92.94 267 ARG A CA 1
ATOM 2126 C C . ARG A 1 267 ? -8.295 -0.192 24.970 1.00 92.94 267 ARG A C 1
ATOM 2128 O O . ARG A 1 267 ? -7.645 0.740 25.436 1.00 92.94 267 ARG A O 1
ATOM 2135 N N . THR A 1 268 ? -9.048 -0.088 23.882 1.00 92.75 268 THR A N 1
ATOM 2136 C CA . THR A 1 268 ? -9.214 1.154 23.121 1.00 92.75 268 THR A CA 1
ATOM 2137 C C . THR A 1 268 ? -9.891 2.234 23.948 1.00 92.75 268 THR A C 1
ATOM 2139 O O . THR A 1 268 ? -9.420 3.366 23.935 1.00 92.75 268 THR A O 1
ATOM 2142 N N . VAL A 1 269 ? -10.911 1.891 24.740 1.00 91.81 269 VAL A N 1
ATOM 2143 C CA . VAL A 1 269 ? -11.541 2.814 25.696 1.00 91.81 269 VAL A CA 1
ATOM 2144 C C . VAL A 1 269 ? -10.513 3.345 26.701 1.00 91.81 269 VAL A C 1
ATOM 2146 O O . VAL A 1 269 ? -10.368 4.557 26.845 1.00 91.81 269 VAL A O 1
ATOM 2149 N N . LEU A 1 270 ? -9.737 2.468 27.348 1.00 90.62 270 LEU A N 1
ATOM 2150 C CA . LEU A 1 270 ? -8.712 2.877 28.319 1.00 90.62 270 LEU A CA 1
ATOM 2151 C C . LEU A 1 270 ? -7.621 3.753 27.688 1.00 90.62 270 LEU A C 1
ATOM 2153 O O . LEU A 1 270 ? -7.215 4.757 28.273 1.00 90.62 270 LEU A O 1
ATOM 2157 N N . GLN A 1 271 ? -7.160 3.401 26.484 1.00 89.50 271 GLN A N 1
ATOM 2158 C CA . GLN A 1 271 ? -6.200 4.215 25.740 1.00 89.50 271 GLN A CA 1
ATOM 2159 C C . GLN A 1 271 ? -6.799 5.587 25.413 1.00 89.50 271 GLN A C 1
ATOM 2161 O O . GLN A 1 271 ? -6.179 6.608 25.699 1.00 89.50 271 GLN A O 1
ATOM 2166 N N . ALA A 1 272 ? -8.023 5.634 24.898 1.00 87.62 272 ALA A N 1
ATOM 2167 C CA . ALA A 1 272 ? -8.698 6.875 24.555 1.00 87.62 272 ALA A CA 1
ATOM 2168 C C . ALA A 1 272 ? -8.897 7.796 25.776 1.00 87.62 272 ALA A C 1
ATOM 2170 O O . ALA A 1 272 ? -8.617 8.988 25.679 1.00 87.62 272 ALA A O 1
ATOM 2171 N N . LEU A 1 273 ? -9.266 7.248 26.941 1.00 87.06 273 LEU A N 1
ATOM 2172 C CA . LEU A 1 273 ? -9.356 7.991 28.207 1.00 87.06 273 LEU A CA 1
ATOM 2173 C C . LEU A 1 273 ? -8.000 8.543 28.671 1.00 87.06 273 LEU A C 1
ATOM 2175 O O . LEU A 1 273 ? -7.935 9.650 29.200 1.00 87.06 273 LEU A O 1
ATOM 2179 N N . SER A 1 274 ? -6.910 7.799 28.452 1.00 84.12 274 SER A N 1
ATOM 2180 C CA . SER A 1 274 ? -5.558 8.268 28.790 1.00 84.12 274 SER A CA 1
ATOM 2181 C C . SER A 1 274 ? -5.078 9.419 27.897 1.00 84.12 274 SER A C 1
ATOM 2183 O O . SER A 1 274 ? -4.257 10.230 28.324 1.00 84.12 274 SER A O 1
ATOM 2185 N N . PHE A 1 275 ? -5.592 9.507 26.666 1.00 76.50 275 PHE A N 1
ATOM 2186 C CA . PHE A 1 275 ? -5.204 10.529 25.692 1.00 76.50 275 PHE A CA 1
ATOM 2187 C C . PHE A 1 275 ? -6.152 11.733 25.662 1.00 76.50 275 PHE A C 1
ATOM 2189 O O . PHE A 1 275 ? -5.714 12.832 25.322 1.00 76.50 275 PHE A O 1
ATOM 2196 N N . VAL A 1 276 ? -7.422 11.545 26.033 1.00 76.19 276 VAL A N 1
ATOM 2197 C CA . VAL A 1 276 ? -8.467 12.575 26.034 1.00 76.19 276 VAL A CA 1
ATOM 2198 C C . VAL A 1 276 ? -9.155 12.595 27.401 1.00 76.19 276 VAL A C 1
ATOM 2200 O O . VAL A 1 276 ? -10.097 11.847 27.659 1.00 76.19 276 VAL A O 1
ATOM 2203 N N . SER A 1 277 ? -8.703 13.494 28.281 1.00 68.19 277 SER A N 1
ATOM 2204 C CA . SER A 1 277 ? -9.143 13.587 29.684 1.00 68.19 277 SER A CA 1
ATOM 2205 C C . SER A 1 277 ? -10.647 13.836 29.873 1.00 68.19 277 SER A C 1
ATOM 2207 O O . SER A 1 277 ? -11.199 13.484 30.911 1.00 68.19 277 SER A O 1
ATOM 2209 N N . ASN A 1 278 ? -11.329 14.404 28.873 1.00 73.50 278 ASN A N 1
ATOM 2210 C CA . ASN A 1 278 ? -12.747 14.773 28.962 1.00 73.50 278 ASN A CA 1
ATOM 2211 C C . ASN A 1 278 ? -13.723 13.670 28.501 1.00 73.50 278 ASN A C 1
ATOM 2213 O O . ASN A 1 278 ? -14.925 13.910 28.491 1.00 73.50 278 ASN A O 1
ATOM 2217 N N . MET A 1 279 ? -13.253 12.462 28.152 1.00 77.75 279 MET A N 1
ATOM 2218 C CA . MET A 1 279 ? -14.133 11.368 27.695 1.00 77.75 279 MET A CA 1
ATOM 2219 C C . MET A 1 279 ? -14.715 10.482 28.804 1.00 77.75 279 MET A C 1
ATOM 2221 O O . MET A 1 279 ? -15.565 9.642 28.517 1.00 77.75 279 MET A O 1
ATOM 2225 N N . ILE A 1 280 ? -14.313 10.664 30.067 1.00 78.94 280 ILE A N 1
ATOM 2226 C CA . ILE A 1 280 ? -14.766 9.808 31.180 1.00 78.94 280 ILE A CA 1
ATOM 2227 C C . ILE A 1 280 ? -16.298 9.806 31.286 1.00 78.94 280 ILE A C 1
ATOM 2229 O O . ILE A 1 280 ? -16.902 8.740 31.332 1.00 78.94 280 ILE A O 1
ATOM 2233 N N . GLY A 1 281 ? -16.933 10.983 31.261 1.00 79.06 281 GLY A N 1
ATOM 2234 C CA . GLY A 1 281 ? -18.393 11.090 31.364 1.00 79.06 281 GLY A CA 1
ATOM 2235 C C . GLY A 1 281 ? -19.135 10.444 30.192 1.00 79.06 281 GLY A C 1
ATOM 2236 O O . GLY A 1 281 ? -20.173 9.828 30.393 1.00 79.06 281 GLY A O 1
ATOM 2237 N N . PHE A 1 282 ? -18.582 10.532 28.979 1.00 85.31 282 PHE A N 1
ATOM 2238 C CA . PHE A 1 282 ? -19.155 9.893 27.793 1.00 85.31 282 PHE A CA 1
ATOM 2239 C C . PHE A 1 282 ? -19.093 8.365 27.889 1.00 85.31 282 PHE A C 1
ATOM 2241 O O . PHE A 1 282 ? -20.102 7.695 27.703 1.00 85.31 282 PHE A O 1
ATOM 2248 N N . VAL A 1 283 ? -17.925 7.818 28.237 1.00 81.62 283 VAL A N 1
ATOM 2249 C CA . VAL A 1 283 ? -17.721 6.367 28.356 1.00 81.62 283 VAL A CA 1
ATOM 2250 C C . VAL A 1 283 ? -18.629 5.761 29.429 1.00 81.62 283 VAL A C 1
ATOM 2252 O O . VAL A 1 283 ? -19.221 4.714 29.194 1.00 81.62 283 VAL A O 1
ATOM 2255 N N . MET A 1 284 ? -18.793 6.434 30.573 1.00 81.50 284 MET A N 1
ATOM 2256 C CA . MET A 1 284 ? -19.661 5.962 31.663 1.00 81.50 284 MET A CA 1
ATOM 2257 C C . MET A 1 284 ? -21.155 5.951 31.303 1.00 81.50 284 MET A C 1
ATOM 2259 O O . MET A 1 284 ? -21.917 5.269 31.973 1.00 81.50 284 MET A O 1
ATOM 2263 N N . ASN A 1 285 ? -21.581 6.696 30.278 1.00 84.25 285 ASN A N 1
ATOM 2264 C CA . ASN A 1 285 ? -22.973 6.696 29.815 1.00 84.25 285 ASN A CA 1
ATOM 2265 C C . ASN A 1 285 ? -23.272 5.583 28.795 1.00 84.25 285 ASN A C 1
ATOM 2267 O O . ASN A 1 285 ? -24.440 5.344 28.497 1.00 84.25 285 ASN A O 1
ATOM 2271 N N . ILE A 1 286 ? -22.238 4.977 28.205 1.00 82.44 286 ILE A N 1
ATOM 2272 C CA . ILE A 1 286 ? -22.354 4.030 27.081 1.00 82.44 286 ILE A CA 1
ATOM 2273 C C . ILE A 1 286 ? -22.076 2.587 27.505 1.00 82.44 286 ILE A C 1
ATOM 2275 O O . ILE A 1 286 ? -22.607 1.665 26.888 1.00 82.44 286 ILE A O 1
ATOM 2279 N N . LEU A 1 287 ? -21.226 2.400 28.517 1.00 75.88 287 LEU A N 1
ATOM 2280 C CA . LEU A 1 287 ? -20.996 1.114 29.182 1.00 75.88 287 LEU A CA 1
ATOM 2281 C C . LEU A 1 287 ? -22.142 0.782 30.143 1.00 75.88 287 LEU A C 1
ATOM 2283 O O . LEU A 1 287 ? -22.476 -0.420 30.228 1.00 75.88 287 LEU A O 1
#

Foldseek 3Di:
DVVVVLLVQCVDPVCVVVLQVVLLVLLVLQLDQARPCVPPVDDPPDDDDPCSHDDPVSLVVNPPSLQSCCQVPVLSVQVNLVSLQRHDPVSVVVNLPRDQHEQDDVSLLVCLQVPDPNSLSVNLSVLQNNQVPPAHDLSSLVSLVVSCVPPNVQLSSCQSNLQQDAPVVCLVCVLVQLPDDPVSLLSSVCSLQVVVPPDPDDPTDRQQLLNVLLSLLVDDCVSHPPVSSVVSNVSSLVPPVRCDPVSLLSNLLVQLVDPPRRPCNVVSVVSNCVSHVPCPVSVVVRD

Sequence (287 aa):
MQYVLKKNLHEKEEFKQPIERHALKFLKHLTAAQPPEAHFGEDKKSSTIVNDTWTEHSIRLCLPLYLSLIPSYHYLILSLATIYTAVNGDIKQLIIEVREMGMGSPEILKLVENCPKGAETLITRIIHTLTEQTPPSPELVEKVQDLYHKRVSDVRFLIPVLTGLEKREIINGLPKLIKLSQPVVKEVFNRLLIRNASSETSHASLILPSKLLIALHQISPEECELKTIMNATTLCLNERAIYTHDVLAVAIQQLVDINPIPVLFMRTVLQALSFVSNMIGFVMNIL

pLDDT: mean 78.28, std 15.68, range [29.41, 95.81]

Radius of gyration: 25.28 Å; chains: 1; bounding box: 70×39×70 Å